Protein AF-A0A4Q5SSN9-F1 (afdb_monomer)

Secondary structure (DSSP, 8-state):
-------S---S--TT--TTEEEEEEEEEE-TT----EEEEEEEEEGGGTEEEEEEEEE-SSEEEEEEEEEEGGGS-SSEETTEEEEEEETTTEEEEEE-S-TTSEEEEEEEEESSPPEEEEEEEE-TTSPEEEEEEEEEEEEEEEEEEETTEEEE-TT-EEEEEEEEEE----S--SEEEEEEEE-SSEEEEEEEEE-TTS-EEEEEEEEEETTS-EEEEEEEEEEEEE-TT--EEEEEEEEEETTS-EEEEEEE-TT----GGGGTTTTTTT----TTEEEEEEEE---

Mean predicted aligned error: 4.43 Å

Foldseek 3Di:
DPPDPAAQAPLADDPPADQQWKKKKKKWWDADPDDPFIKIKMWMHRNSLQKIKMKIWTRGLWKIKIKIFMAGSVPDPSQDTQQWGKDCPDGQAKMWIFGDDDDQQKTDTKIKGFLAGKDKDWDWDQDPVRDIDTKIKIKTKTAIAGWMGHNNDIDTRGGIIMMMIIITDGDDDDDQFQDWDQAWADDPFWTWGWIWTAGVVRHTPDIWTFTTTSVHDTWTWDDKDKDWDADPVRFTAWIWIWTATPVGDIDIDIDGCNSGDTDCVSRVPPPRPPDDPYHTDMDIDMDTPPD

Sequence (291 aa):
MTDGFHDALVTRATEDMPEKFFDRFMFNLHPDGRTAPSVILGAGAYPPRNVVDGFVVLTTGTEQRNLRYSTEHSETDGASVGPLRWETVDDNSAWRIQLGENKTGLELDLLWHARAPYWLGSVDVENTDGNVTSFDHLFQPGRYEGTLTLDGTTTDVGGWYGLRDRSRGVRTMSGGQGLHIWYQAQFPDRTFGFLLVEDRDGGRILLEGAVMHDDGRLDDITDVRHDLVFTAGNDLVSGAVEVVTTGGATYRVDADASAGGGYMAGGGYGGHHGKAKGRDHEEFDAYPLDG

Radius of gyration: 18.66 Å; Cα contacts (8 Å, |Δi|>4): 745; chains: 1; bounding box: 52×43×45 Å

Structure (mmCIF, N/CA/C/O backbone):
data_AF-A0A4Q5SSN9-F1
#
_entry.id   AF-A0A4Q5SSN9-F1
#
loop_
_atom_site.group_PDB
_atom_site.id
_atom_site.type_symbol
_atom_site.label_atom_id
_atom_site.label_alt_id
_atom_site.label_comp_id
_atom_site.label_asym_id
_atom_site.label_entity_id
_atom_site.label_seq_id
_atom_site.pdbx_PDB_ins_code
_atom_site.Cartn_x
_atom_site.Cartn_y
_atom_site.Cartn_z
_atom_site.occupancy
_atom_site.B_iso_or_equiv
_atom_site.auth_seq_id
_atom_site.auth_comp_id
_atom_site.auth_asym_id
_atom_site.auth_atom_id
_atom_site.pdbx_PDB_model_num
ATOM 1 N N . MET A 1 1 ? 29.633 -4.806 2.121 1.00 34.22 1 MET A N 1
ATOM 2 C CA . MET A 1 1 ? 28.233 -4.831 2.567 1.00 34.22 1 MET A CA 1
ATOM 3 C C . MET A 1 1 ? 27.541 -3.830 1.677 1.00 34.22 1 MET A C 1
ATOM 5 O O . MET A 1 1 ? 27.927 -2.674 1.702 1.00 34.22 1 MET A O 1
ATOM 9 N N . THR A 1 2 ? 26.718 -4.283 0.737 1.00 39.41 2 THR A N 1
ATOM 10 C CA . THR A 1 2 ? 25.766 -3.381 0.084 1.00 39.41 2 THR A CA 1
ATOM 11 C C . THR A 1 2 ? 24.778 -3.033 1.181 1.00 39.41 2 THR A C 1
ATOM 13 O O . THR A 1 2 ? 24.062 -3.927 1.628 1.00 39.41 2 THR A O 1
ATOM 16 N N . ASP A 1 3 ? 24.872 -1.822 1.727 1.00 52.38 3 ASP A N 1
ATOM 17 C CA . ASP A 1 3 ? 23.989 -1.379 2.805 1.00 52.38 3 ASP A CA 1
ATOM 18 C C . ASP A 1 3 ? 22.550 -1.525 2.293 1.00 52.38 3 ASP A C 1
ATOM 20 O O . ASP A 1 3 ? 22.161 -0.878 1.323 1.00 52.38 3 ASP A O 1
ATOM 24 N N . GLY A 1 4 ? 21.818 -2.501 2.836 1.00 71.88 4 GLY A N 1
ATOM 25 C CA . GLY A 1 4 ? 20.461 -2.822 2.400 1.00 71.88 4 GLY A CA 1
ATOM 26 C C . GLY A 1 4 ? 19.489 -1.679 2.692 1.00 71.88 4 GLY A C 1
ATOM 27 O O . GLY A 1 4 ? 19.832 -0.709 3.368 1.00 71.88 4 GLY A O 1
ATOM 28 N N . PHE A 1 5 ? 18.252 -1.796 2.210 1.00 87.88 5 PHE A N 1
ATOM 29 C CA . PHE A 1 5 ? 17.206 -0.824 2.522 1.00 87.88 5 PHE A CA 1
ATOM 30 C C . PHE A 1 5 ? 16.999 -0.714 4.043 1.00 87.88 5 PHE A C 1
ATOM 32 O O . PHE A 1 5 ? 16.612 -1.686 4.693 1.00 87.88 5 PHE A O 1
ATOM 39 N N . HIS A 1 6 ? 17.264 0.464 4.619 1.00 90.88 6 HIS A N 1
ATOM 40 C CA . HIS A 1 6 ? 17.021 0.711 6.041 1.00 90.88 6 HIS A CA 1
ATOM 41 C C . HIS A 1 6 ? 15.520 0.809 6.300 1.00 90.88 6 HIS A C 1
ATOM 43 O O . HIS A 1 6 ? 14.860 1.764 5.868 1.00 90.88 6 HIS A O 1
ATOM 49 N N . ASP A 1 7 ? 14.998 -0.173 7.020 1.00 91.19 7 ASP A N 1
ATOM 50 C CA . ASP A 1 7 ? 13.585 -0.506 6.965 1.00 91.19 7 ASP A CA 1
ATOM 51 C C . ASP A 1 7 ? 12.713 0.398 7.844 1.00 91.19 7 ASP A C 1
ATOM 53 O O . ASP A 1 7 ? 11.673 0.904 7.402 1.00 91.19 7 ASP A O 1
ATOM 57 N N . ALA A 1 8 ? 13.188 0.691 9.058 1.00 92.00 8 ALA A N 1
ATOM 58 C CA . ALA A 1 8 ? 12.522 1.607 9.972 1.00 92.00 8 ALA A CA 1
ATOM 59 C C . ALA A 1 8 ? 12.327 2.995 9.338 1.00 92.00 8 ALA A C 1
ATOM 61 O O . ALA A 1 8 ? 13.162 3.481 8.563 1.00 92.00 8 ALA A O 1
ATOM 62 N N . LEU A 1 9 ? 11.202 3.635 9.669 1.00 93.00 9 LEU A N 1
ATOM 63 C CA . LEU A 1 9 ? 10.819 4.919 9.090 1.00 93.00 9 LEU A CA 1
ATOM 64 C C . LEU A 1 9 ? 11.814 6.010 9.487 1.00 93.00 9 LEU A C 1
ATOM 66 O O . LEU A 1 9 ? 12.213 6.130 10.647 1.00 93.00 9 LEU A O 1
ATOM 70 N N . VAL A 1 10 ? 12.153 6.863 8.523 1.00 91.69 10 VAL A N 1
ATOM 71 C CA . VAL A 1 10 ? 12.901 8.093 8.769 1.00 91.69 10 VAL A CA 1
ATOM 72 C C . VAL A 1 10 ? 11.961 9.089 9.427 1.00 91.69 10 VAL A C 1
ATOM 74 O O . VAL A 1 10 ? 11.191 9.798 8.782 1.00 91.69 10 VAL A O 1
ATOM 77 N N . THR A 1 11 ? 12.022 9.110 10.749 1.00 86.50 11 THR A N 1
ATOM 78 C CA . THR A 1 11 ? 11.184 9.964 11.583 1.00 86.50 11 THR A CA 1
ATOM 79 C C . THR A 1 11 ? 11.899 11.247 11.979 1.00 86.50 11 THR A C 1
ATOM 81 O O . THR A 1 11 ? 11.251 12.250 12.206 1.00 86.50 11 THR A O 1
ATOM 84 N N . ARG A 1 12 ? 13.232 11.298 11.992 1.00 86.12 12 ARG A N 1
ATOM 85 C CA . ARG A 1 12 ? 13.964 12.504 12.412 1.00 86.12 12 ARG A CA 1
ATOM 86 C C . ARG A 1 12 ? 14.289 13.406 11.228 1.00 86.12 12 ARG A C 1
ATOM 88 O O . ARG A 1 12 ? 14.916 12.958 10.274 1.00 86.12 12 ARG A O 1
ATOM 95 N N . ALA A 1 13 ? 13.920 14.682 11.325 1.00 85.12 13 ALA A N 1
ATOM 96 C CA . ALA A 1 13 ? 14.373 15.701 10.383 1.00 85.12 13 ALA A CA 1
ATOM 97 C C . ALA A 1 13 ? 15.881 15.959 10.551 1.00 85.12 13 ALA A C 1
ATOM 99 O O . ALA A 1 13 ? 16.400 15.955 11.669 1.00 85.12 13 ALA A O 1
ATOM 100 N N . THR A 1 14 ? 16.568 16.222 9.443 1.00 87.00 14 THR A N 1
ATOM 101 C CA . THR A 1 14 ? 17.956 16.705 9.407 1.00 87.00 14 THR A CA 1
ATOM 102 C C . THR A 1 14 ? 18.006 18.038 8.661 1.00 87.00 14 THR A C 1
ATOM 104 O O . THR A 1 14 ? 17.087 18.349 7.905 1.00 87.00 14 THR A O 1
ATOM 107 N N . GLU A 1 15 ? 19.056 18.837 8.874 1.00 84.62 15 GLU A N 1
ATOM 108 C CA . GLU A 1 15 ? 19.192 20.160 8.235 1.00 84.62 15 GLU A CA 1
ATOM 109 C C . GLU A 1 15 ? 19.187 20.077 6.698 1.00 84.62 15 GLU A C 1
ATOM 111 O O . GLU A 1 15 ? 18.602 20.935 6.042 1.00 84.62 15 GLU A O 1
ATOM 116 N N . ASP A 1 16 ? 19.755 19.007 6.135 1.00 88.88 16 ASP A N 1
ATOM 117 C CA . ASP A 1 16 ? 19.848 18.788 4.685 1.00 88.88 16 ASP A CA 1
ATOM 118 C C . ASP A 1 16 ? 18.613 18.088 4.082 1.00 88.88 16 ASP A C 1
ATOM 120 O O . ASP A 1 16 ? 18.590 17.769 2.891 1.00 88.88 16 ASP A O 1
ATOM 124 N N . MET A 1 17 ? 17.582 17.799 4.886 1.00 90.88 17 MET A N 1
ATOM 125 C CA . MET A 1 17 ? 16.403 17.072 4.418 1.00 90.88 17 MET A CA 1
ATOM 126 C C . MET A 1 17 ? 15.506 17.973 3.549 1.00 90.88 17 MET A C 1
ATOM 128 O O . MET A 1 17 ? 15.066 19.025 4.016 1.00 90.88 17 MET A O 1
ATOM 132 N N . PRO A 1 18 ? 15.152 17.568 2.312 1.00 91.06 18 PRO A N 1
ATOM 133 C CA . PRO A 1 18 ? 14.267 18.359 1.460 1.00 91.06 18 PRO A CA 1
ATOM 134 C C . PRO A 1 18 ? 12.887 18.581 2.093 1.00 91.06 18 PRO A C 1
ATOM 136 O O . PRO A 1 18 ? 12.304 17.654 2.645 1.00 91.06 18 PRO A O 1
ATOM 139 N N . GLU A 1 19 ? 12.291 19.765 1.919 1.00 89.56 19 GLU A N 1
ATOM 140 C CA . GLU A 1 19 ? 10.963 20.110 2.473 1.00 89.56 19 GLU A CA 1
ATOM 141 C C . GLU A 1 19 ? 9.865 19.092 2.094 1.00 89.56 19 GLU A C 1
ATOM 143 O O . GLU A 1 19 ? 8.981 18.750 2.885 1.00 89.56 19 GLU A O 1
ATOM 148 N N . LYS A 1 20 ? 9.939 18.570 0.865 1.00 90.12 20 LYS A N 1
ATOM 149 C CA . LYS A 1 20 ? 8.989 17.593 0.317 1.00 90.12 20 LYS A CA 1
ATOM 150 C C . LYS A 1 20 ? 9.354 16.140 0.625 1.00 90.12 20 LYS A C 1
ATOM 152 O O . LYS A 1 20 ? 8.683 15.249 0.102 1.00 90.12 20 LYS A O 1
ATOM 157 N N . PHE A 1 21 ? 10.373 15.895 1.452 1.00 93.69 21 PHE A N 1
ATOM 158 C CA . PHE A 1 21 ? 10.738 14.547 1.865 1.00 93.69 21 PHE A CA 1
ATOM 159 C C . PHE A 1 21 ? 9.535 13.822 2.478 1.00 93.69 21 PHE A C 1
ATOM 161 O O . PHE A 1 21 ? 8.694 14.417 3.169 1.00 93.69 21 PHE A O 1
ATOM 168 N N . PHE A 1 22 ? 9.449 12.531 2.192 1.00 94.50 22 PHE A N 1
ATOM 169 C CA . PHE A 1 22 ? 8.502 11.619 2.803 1.00 94.50 22 PHE A CA 1
ATOM 170 C C . PHE A 1 22 ? 9.125 10.236 2.956 1.00 94.50 22 PHE A C 1
ATOM 172 O O . PHE A 1 22 ? 9.974 9.832 2.163 1.00 94.50 22 PHE A O 1
ATOM 179 N N . ASP A 1 23 ? 8.630 9.494 3.937 1.00 96.06 23 ASP A N 1
ATOM 180 C CA . ASP A 1 23 ? 8.866 8.066 4.087 1.00 96.06 23 ASP A CA 1
ATOM 181 C C . ASP A 1 23 ? 7.529 7.396 4.407 1.00 96.06 23 ASP A C 1
ATOM 183 O O . ASP A 1 23 ? 6.896 7.717 5.413 1.00 96.06 23 ASP A O 1
ATOM 187 N N . ARG A 1 24 ? 7.061 6.518 3.518 1.00 96.38 24 ARG A N 1
ATOM 188 C CA . ARG A 1 24 ? 5.750 5.872 3.627 1.00 96.38 24 ARG A CA 1
ATOM 189 C C . ARG A 1 24 ? 5.849 4.377 3.488 1.00 96.38 24 ARG A C 1
ATOM 191 O O . ARG A 1 24 ? 6.647 3.870 2.698 1.00 96.38 24 ARG A O 1
ATOM 198 N N . PHE A 1 25 ? 4.983 3.685 4.207 1.00 97.62 25 PHE A N 1
ATOM 199 C CA . PHE A 1 25 ? 4.696 2.289 3.946 1.00 97.62 25 PHE A CA 1
ATOM 200 C C . PHE A 1 25 ? 3.213 2.083 3.691 1.00 97.62 25 PHE A C 1
ATOM 202 O O . PHE A 1 25 ? 2.365 2.833 4.180 1.00 97.62 25 PHE A O 1
ATOM 209 N N . MET A 1 26 ? 2.917 1.024 2.956 1.00 97.25 26 MET A N 1
ATOM 210 C CA . MET A 1 26 ? 1.585 0.468 2.838 1.00 97.25 26 MET A CA 1
ATOM 211 C C . MET A 1 26 ? 1.677 -1.052 2.943 1.00 97.25 26 MET A C 1
ATOM 213 O O . MET A 1 26 ? 2.612 -1.660 2.426 1.00 97.25 26 MET A O 1
ATOM 217 N N . PHE A 1 27 ? 0.710 -1.639 3.633 1.00 98.31 27 PHE A N 1
ATOM 218 C CA . PHE A 1 27 ? 0.456 -3.067 3.651 1.00 98.31 27 PHE A CA 1
ATOM 219 C C . PHE A 1 27 ? -0.941 -3.336 3.113 1.00 98.31 27 PHE A C 1
ATOM 221 O O . PHE A 1 27 ? -1.892 -2.629 3.461 1.00 98.31 27 PHE A O 1
ATOM 228 N N . ASN A 1 28 ? -1.079 -4.395 2.326 1.00 97.06 28 ASN A N 1
ATOM 229 C CA . ASN A 1 28 ? -2.380 -4.972 2.025 1.00 97.06 28 ASN A CA 1
ATOM 230 C C . ASN A 1 28 ? -2.459 -6.407 2.535 1.00 97.06 28 ASN A C 1
ATOM 232 O O . ASN A 1 28 ? -1.456 -7.111 2.547 1.00 97.06 28 ASN A O 1
ATOM 236 N N . LEU A 1 29 ? -3.658 -6.853 2.894 1.00 96.31 29 LEU A N 1
ATOM 237 C CA . LEU A 1 29 ? -3.928 -8.246 3.219 1.00 96.31 29 LEU A CA 1
ATOM 238 C C . LEU A 1 29 ? -5.269 -8.696 2.662 1.00 96.31 29 LEU A C 1
ATOM 240 O O . LEU A 1 29 ? -6.243 -7.940 2.649 1.00 96.31 29 LEU A O 1
ATOM 244 N N . HIS A 1 30 ? -5.311 -9.946 2.222 1.00 95.56 30 HIS A N 1
ATOM 245 C CA . HIS A 1 30 ? -6.528 -10.587 1.753 1.00 95.56 30 HIS A CA 1
ATOM 246 C C . HIS A 1 30 ? -6.450 -12.110 1.941 1.00 95.56 30 HIS A C 1
ATOM 248 O O . HIS A 1 30 ? -5.357 -12.692 1.928 1.00 95.56 30 HIS A O 1
ATOM 254 N N . PRO A 1 31 ? -7.602 -12.780 2.114 1.00 94.75 31 PRO A N 1
ATOM 255 C CA . PRO A 1 31 ? -7.648 -14.230 2.207 1.00 94.75 31 PRO A CA 1
ATOM 256 C C . PRO A 1 31 ? -7.154 -14.897 0.923 1.00 94.75 31 PRO A C 1
ATOM 258 O O . PRO A 1 31 ? -7.326 -14.382 -0.184 1.00 94.75 31 PRO A O 1
ATOM 261 N N . ASP A 1 32 ? -6.592 -16.093 1.078 1.00 90.62 32 ASP A N 1
ATOM 262 C CA . ASP A 1 32 ? -6.401 -17.006 -0.044 1.00 90.62 32 ASP A CA 1
ATOM 263 C C . ASP A 1 32 ? -7.765 -17.575 -0.482 1.00 90.62 32 ASP A C 1
ATOM 265 O O . ASP A 1 32 ? -8.578 -17.993 0.348 1.00 90.62 32 ASP A O 1
ATOM 269 N N . GLY A 1 33 ? -8.048 -17.539 -1.785 1.00 87.00 33 GLY A N 1
ATOM 270 C CA . GLY A 1 33 ? -9.274 -18.090 -2.375 1.00 87.00 33 GLY A CA 1
ATOM 271 C C . GLY A 1 33 ? -10.585 -17.349 -2.066 1.00 87.00 33 GLY A C 1
ATOM 272 O O . GLY A 1 33 ? -11.655 -17.862 -2.399 1.00 87.00 33 GLY A O 1
ATOM 273 N N . ARG A 1 34 ? -10.549 -16.162 -1.447 1.00 90.81 34 ARG A N 1
ATOM 274 C CA . ARG A 1 34 ? -11.725 -15.290 -1.262 1.00 90.81 34 ARG A CA 1
ATOM 275 C C . ARG A 1 34 ? -11.383 -13.850 -1.638 1.00 90.81 34 ARG A C 1
ATOM 277 O O . ARG A 1 34 ? -10.230 -13.446 -1.579 1.00 90.81 34 ARG A O 1
ATOM 284 N N . THR A 1 35 ? -12.397 -13.072 -1.996 1.00 89.62 35 THR A N 1
ATOM 285 C CA . THR A 1 35 ? -12.237 -11.686 -2.467 1.00 89.62 35 THR A CA 1
ATOM 286 C C . THR A 1 35 ? -12.483 -10.642 -1.375 1.00 89.62 35 THR A C 1
ATOM 288 O O . THR A 1 35 ? -12.144 -9.478 -1.555 1.00 89.62 35 THR A O 1
ATOM 291 N N . ALA A 1 36 ? -13.038 -11.051 -0.229 1.00 92.88 36 ALA A N 1
ATOM 292 C CA . ALA A 1 36 ? -13.317 -10.187 0.914 1.00 92.88 36 ALA A CA 1
ATOM 293 C C . ALA A 1 36 ? -13.075 -10.909 2.264 1.00 92.88 36 ALA A C 1
ATOM 295 O O . ALA A 1 36 ? -13.262 -12.131 2.342 1.00 92.88 36 ALA A O 1
ATOM 296 N N . PRO A 1 37 ? -12.723 -10.171 3.338 1.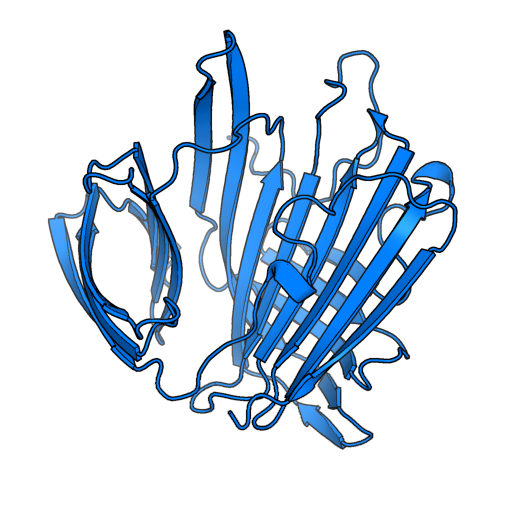00 95.31 37 PRO A N 1
ATOM 297 C CA . PRO A 1 37 ? -12.381 -8.748 3.313 1.00 95.31 37 PRO A CA 1
ATOM 298 C C . PRO A 1 37 ? -11.023 -8.511 2.636 1.00 95.31 37 PRO A C 1
ATOM 300 O O . PRO A 1 37 ? -10.133 -9.356 2.702 1.00 95.31 37 PRO A O 1
ATOM 303 N N . SER A 1 38 ? -10.875 -7.354 1.999 1.00 96.00 38 SER A N 1
ATOM 304 C CA . SER A 1 38 ? -9.586 -6.823 1.556 1.00 96.00 38 SER A CA 1
ATOM 305 C C . SER A 1 38 ? -9.266 -5.598 2.399 1.00 96.00 38 SER A C 1
ATOM 307 O O . SER A 1 38 ? -10.123 -4.733 2.594 1.00 96.00 38 SER A O 1
ATOM 309 N N . VAL A 1 39 ? -8.057 -5.539 2.944 1.00 97.88 39 VAL A N 1
ATOM 310 C CA . VAL A 1 39 ? -7.619 -4.436 3.798 1.00 97.88 39 VAL A CA 1
ATOM 311 C C . VAL A 1 39 ? -6.362 -3.840 3.204 1.00 97.88 39 VAL A C 1
ATOM 313 O O . VAL A 1 39 ? -5.430 -4.561 2.856 1.00 97.88 39 VAL A O 1
ATOM 316 N N . ILE A 1 40 ? -6.332 -2.516 3.133 1.00 98.00 40 ILE A N 1
ATOM 317 C CA . ILE A 1 40 ? -5.147 -1.740 2.795 1.00 98.00 40 ILE A CA 1
ATOM 318 C C . ILE A 1 40 ? -4.950 -0.718 3.904 1.00 98.00 40 ILE A C 1
ATOM 320 O O . ILE A 1 40 ? -5.871 0.020 4.244 1.00 98.00 40 ILE A O 1
ATOM 324 N N . LEU A 1 41 ? -3.758 -0.668 4.476 1.00 98.44 41 LEU A N 1
ATOM 325 C CA . LEU A 1 41 ? -3.415 0.273 5.531 1.00 98.44 41 LEU A CA 1
ATOM 326 C C . LEU A 1 41 ? -1.999 0.783 5.334 1.00 98.44 41 LEU A C 1
ATOM 328 O O . LEU A 1 41 ? -1.170 0.133 4.702 1.00 98.44 41 LEU A O 1
ATOM 332 N N . GLY A 1 42 ? -1.689 1.935 5.898 1.00 98.00 42 GLY A N 1
ATOM 333 C CA . GLY A 1 42 ? -0.343 2.474 5.804 1.00 98.00 42 GLY A CA 1
ATOM 334 C C . GLY A 1 42 ? -0.162 3.707 6.655 1.00 98.00 42 GLY A C 1
ATOM 335 O O . GLY A 1 42 ? -1.131 4.268 7.169 1.00 98.00 42 GLY A O 1
ATOM 336 N N . ALA A 1 43 ? 1.090 4.129 6.775 1.00 97.88 43 ALA A N 1
ATOM 337 C CA . ALA A 1 43 ? 1.453 5.369 7.436 1.00 97.88 43 ALA A CA 1
ATOM 338 C C . ALA A 1 43 ? 2.566 6.098 6.682 1.00 97.88 43 ALA A C 1
ATOM 340 O O . ALA A 1 43 ? 3.321 5.506 5.900 1.00 97.88 43 ALA A O 1
ATOM 341 N N . GLY A 1 44 ? 2.654 7.402 6.924 1.00 96.62 44 GLY A N 1
ATOM 342 C CA . GLY A 1 44 ? 3.668 8.278 6.372 1.00 96.62 44 GLY A CA 1
ATOM 343 C C . GLY A 1 44 ? 4.278 9.196 7.411 1.00 96.62 44 GLY A C 1
ATOM 344 O O . GLY A 1 44 ? 3.565 9.820 8.190 1.00 96.62 44 GLY A O 1
ATOM 345 N N . ALA A 1 45 ? 5.603 9.318 7.380 1.00 96.50 45 ALA A N 1
ATOM 346 C CA . ALA A 1 45 ? 6.343 10.327 8.118 1.00 96.50 45 ALA A CA 1
ATOM 347 C C . ALA A 1 45 ? 6.819 11.438 7.175 1.00 96.50 45 ALA A C 1
ATOM 349 O O . ALA A 1 45 ? 7.356 11.190 6.090 1.00 96.50 45 ALA A O 1
ATOM 350 N N . TYR A 1 46 ? 6.643 12.679 7.626 1.00 95.69 46 TYR A N 1
ATOM 351 C CA . TYR A 1 46 ? 7.014 13.894 6.907 1.00 95.69 46 TYR A CA 1
ATOM 352 C C . TYR A 1 46 ? 7.725 14.865 7.855 1.00 95.69 46 TYR A C 1
ATOM 354 O O . TYR A 1 46 ? 7.165 15.913 8.199 1.00 95.69 46 TYR A O 1
ATOM 362 N N . PRO A 1 47 ? 8.949 14.537 8.310 1.00 94.06 47 PRO A N 1
ATOM 363 C CA . PRO A 1 47 ? 9.595 15.285 9.385 1.00 94.06 47 PRO A CA 1
ATOM 364 C C . PRO A 1 47 ? 9.744 16.794 9.113 1.00 94.06 47 PRO A C 1
ATOM 366 O O . PRO A 1 47 ? 9.375 17.571 9.994 1.00 94.06 47 PRO A O 1
ATOM 369 N N . PRO A 1 48 ? 10.147 17.260 7.906 1.00 93.50 48 PRO A N 1
ATOM 370 C CA . PRO A 1 48 ? 10.266 18.697 7.620 1.00 93.50 48 PRO A CA 1
ATOM 371 C C . PRO A 1 48 ? 8.940 19.462 7.699 1.00 93.50 48 PRO A C 1
ATOM 373 O O . PRO A 1 48 ? 8.932 20.673 7.899 1.00 93.50 48 PRO A O 1
ATOM 376 N N . ARG A 1 49 ? 7.811 18.761 7.548 1.00 93.00 49 ARG A N 1
ATOM 377 C CA . ARG A 1 49 ? 6.459 19.331 7.627 1.00 93.00 49 ARG A CA 1
ATOM 378 C C . ARG A 1 49 ? 5.803 19.136 8.993 1.00 93.00 49 ARG A C 1
ATOM 380 O O . ARG A 1 49 ? 4.673 19.575 9.170 1.00 93.00 49 ARG A O 1
ATOM 387 N N . ASN A 1 50 ? 6.491 18.498 9.942 1.00 94.75 50 ASN A N 1
ATOM 388 C CA . ASN A 1 50 ? 5.959 18.112 11.248 1.00 94.75 50 ASN A CA 1
ATOM 389 C C . ASN A 1 50 ? 4.659 17.282 11.157 1.00 94.75 50 ASN A C 1
ATOM 391 O O . ASN A 1 50 ? 3.737 17.496 11.939 1.00 94.75 50 ASN A O 1
ATOM 395 N N . VAL A 1 51 ? 4.560 16.345 10.206 1.00 95.94 51 VAL A N 1
ATOM 396 C CA . VAL A 1 51 ? 3.359 15.502 10.029 1.00 95.94 51 VAL A CA 1
ATOM 397 C C . VAL A 1 51 ? 3.710 14.022 10.101 1.00 95.94 51 VAL A C 1
ATOM 399 O O . VAL A 1 51 ? 4.680 13.576 9.485 1.00 95.94 51 VAL A O 1
ATOM 402 N N . VAL A 1 52 ? 2.869 13.260 10.798 1.00 96.88 52 VAL A N 1
ATOM 403 C CA . VAL A 1 52 ? 2.710 11.818 10.591 1.00 96.88 52 VAL A CA 1
ATOM 404 C C . VAL A 1 52 ? 1.242 11.545 10.297 1.00 96.88 52 VAL A C 1
ATOM 406 O O . VAL A 1 52 ? 0.364 12.082 10.974 1.00 96.88 52 VAL A O 1
ATOM 409 N N . ASP A 1 53 ? 0.966 10.746 9.275 1.00 97.44 53 ASP A N 1
ATOM 410 C CA . ASP A 1 53 ? -0.390 10.353 8.903 1.00 97.44 53 ASP A CA 1
ATOM 411 C C . ASP A 1 53 ? -0.517 8.847 8.708 1.00 97.44 53 ASP A C 1
ATOM 413 O O . ASP A 1 53 ? 0.475 8.124 8.621 1.00 97.44 53 ASP A O 1
ATOM 417 N N . GLY A 1 54 ? -1.756 8.372 8.690 1.00 97.69 54 GLY A N 1
ATOM 418 C CA . GLY A 1 54 ? -2.067 6.979 8.430 1.00 97.69 54 GLY A CA 1
ATOM 419 C C . GLY A 1 54 ? -3.463 6.805 7.872 1.00 97.69 54 GLY A C 1
ATOM 420 O O . GLY A 1 54 ? -4.296 7.711 7.933 1.00 97.69 54 GLY A O 1
ATOM 421 N N . PHE A 1 55 ? -3.716 5.635 7.306 1.00 98.50 55 PHE A N 1
ATOM 422 C CA . PHE A 1 55 ? -5.008 5.318 6.724 1.00 98.50 55 PHE A CA 1
ATOM 423 C C . PHE A 1 55 ? -5.341 3.834 6.833 1.00 98.50 55 PHE A C 1
ATOM 425 O O . PHE A 1 55 ? -4.453 2.987 6.943 1.00 98.50 55 PHE A O 1
ATOM 432 N N . VAL A 1 56 ? -6.637 3.543 6.749 1.00 98.62 56 VAL A N 1
ATOM 433 C CA . VAL A 1 56 ? -7.203 2.209 6.559 1.00 98.62 56 VAL A CA 1
ATOM 434 C C . VAL A 1 56 ? -8.286 2.308 5.489 1.00 98.62 56 VAL A C 1
ATOM 436 O O . VAL A 1 56 ? -9.148 3.184 5.541 1.00 98.62 56 VAL A O 1
ATOM 439 N N . VAL A 1 57 ? -8.237 1.392 4.532 1.00 98.38 57 VAL A N 1
ATOM 440 C CA . VAL A 1 57 ? -9.285 1.102 3.559 1.00 98.38 57 VAL A CA 1
ATOM 441 C C . VAL A 1 57 ? -9.681 -0.351 3.771 1.00 98.38 57 VAL A C 1
ATOM 443 O O . VAL A 1 57 ? -8.932 -1.266 3.430 1.00 98.38 57 VAL A O 1
ATOM 446 N N . LEU A 1 58 ? -10.852 -0.563 4.360 1.00 98.25 58 LEU A N 1
ATOM 447 C CA . LEU A 1 58 ? -11.466 -1.876 4.504 1.00 98.25 58 LEU A CA 1
ATOM 448 C C . LEU A 1 58 ? -12.517 -2.035 3.412 1.00 98.25 58 LEU A C 1
ATOM 450 O O . LEU A 1 58 ? -13.481 -1.280 3.370 1.00 98.25 58 LEU A O 1
ATOM 454 N N . THR A 1 59 ? -12.355 -3.045 2.570 1.00 97.12 59 THR A N 1
ATOM 455 C CA . THR A 1 59 ? -13.342 -3.452 1.570 1.00 97.12 59 THR A CA 1
ATOM 456 C C . THR A 1 59 ? -13.971 -4.767 2.004 1.00 97.12 59 THR A C 1
ATOM 458 O O . THR A 1 59 ? -13.281 -5.769 2.204 1.00 97.12 59 THR A O 1
ATOM 461 N N . THR A 1 60 ? -15.287 -4.763 2.171 1.00 94.56 60 THR A N 1
ATOM 462 C CA . THR A 1 60 ? -16.090 -5.959 2.451 1.00 94.56 60 THR A CA 1
ATOM 463 C C . THR A 1 60 ? -16.822 -6.402 1.183 1.00 94.56 60 THR A C 1
ATOM 465 O O . THR A 1 60 ? -16.635 -5.823 0.118 1.00 94.56 60 THR A O 1
ATOM 468 N N . GLY A 1 61 ? -17.681 -7.419 1.281 1.00 90.75 61 GLY A N 1
ATOM 469 C CA . GLY A 1 61 ? -18.527 -7.815 0.152 1.00 90.75 61 GLY A CA 1
ATOM 470 C C . GLY A 1 61 ? -19.632 -6.810 -0.197 1.00 90.75 61 GLY A C 1
ATOM 471 O O . GLY A 1 61 ? -20.264 -6.970 -1.234 1.00 90.75 61 GLY A O 1
ATOM 472 N N . THR A 1 62 ? -19.904 -5.818 0.658 1.00 92.06 62 THR A N 1
ATOM 473 C CA . THR A 1 62 ? -21.066 -4.919 0.513 1.00 92.06 62 THR A CA 1
ATOM 474 C C . THR A 1 62 ? -20.732 -3.440 0.630 1.00 92.06 62 THR A C 1
ATOM 476 O O . THR A 1 62 ? -21.522 -2.606 0.206 1.00 92.06 62 THR A O 1
ATOM 479 N N . GLU A 1 63 ? -19.602 -3.087 1.233 1.00 95.81 63 GLU A N 1
ATOM 480 C CA . GLU A 1 63 ? -19.232 -1.697 1.501 1.00 95.81 63 GLU A CA 1
ATOM 481 C C . GLU A 1 63 ? -17.722 -1.522 1.642 1.00 95.81 63 GLU A C 1
ATOM 483 O O . GLU A 1 63 ? -16.991 -2.471 1.958 1.00 95.81 63 GLU A O 1
ATOM 488 N N . GLN A 1 64 ? -17.283 -0.278 1.482 1.00 97.75 64 GLN A N 1
ATOM 489 C CA . GLN A 1 64 ? -15.957 0.182 1.854 1.00 97.75 64 GLN A CA 1
ATOM 490 C C . GLN A 1 64 ? -16.046 1.104 3.072 1.00 97.75 64 GLN A C 1
ATOM 492 O O . GLN A 1 64 ? -16.855 2.030 3.100 1.00 97.75 64 GLN A O 1
ATOM 497 N N . ARG A 1 65 ? -15.172 0.882 4.057 1.00 98.31 65 ARG A N 1
ATOM 498 C CA . ARG A 1 65 ? -15.004 1.729 5.243 1.00 98.31 65 ARG A CA 1
ATOM 499 C C . ARG A 1 65 ? -13.603 2.321 5.243 1.00 98.31 65 ARG A C 1
ATOM 501 O O . ARG A 1 65 ? -12.615 1.601 5.103 1.00 98.31 65 ARG A O 1
ATOM 508 N N . ASN A 1 66 ? -13.529 3.630 5.417 1.00 98.56 66 ASN A N 1
ATOM 509 C CA . ASN A 1 66 ? -12.304 4.398 5.312 1.00 98.56 66 ASN A CA 1
ATOM 510 C C . ASN A 1 66 ? -12.023 5.141 6.595 1.00 98.56 66 ASN A C 1
ATOM 512 O O . ASN A 1 66 ? -12.916 5.687 7.242 1.00 98.56 66 ASN A O 1
ATOM 516 N N . LEU A 1 67 ? -10.745 5.214 6.912 1.00 98.44 67 LEU A N 1
ATOM 517 C CA . LEU A 1 67 ? -10.266 5.866 8.104 1.00 98.44 67 LEU A CA 1
ATOM 518 C C . LEU A 1 67 ? -8.950 6.541 7.789 1.00 98.44 67 LEU A C 1
ATOM 520 O O . LEU A 1 67 ? -8.080 5.945 7.157 1.00 98.44 67 LEU A O 1
ATOM 524 N N . ARG A 1 68 ? -8.817 7.795 8.197 1.00 97.88 68 ARG A N 1
ATOM 525 C CA . ARG A 1 68 ? -7.627 8.604 7.946 1.00 97.88 68 ARG A CA 1
ATOM 526 C C . ARG A 1 68 ? -7.255 9.332 9.221 1.00 97.88 68 ARG A C 1
ATOM 528 O O . ARG A 1 68 ? -8.104 9.949 9.860 1.00 97.88 68 ARG A O 1
ATOM 535 N N . TYR A 1 69 ? -5.973 9.294 9.539 1.00 96.56 69 TYR A N 1
ATOM 536 C CA . TYR A 1 69 ? -5.391 9.867 10.738 1.00 96.56 69 TYR A CA 1
ATOM 537 C C . TYR A 1 69 ? -4.269 10.813 10.386 1.00 96.56 69 TYR A C 1
ATOM 539 O O . TYR A 1 69 ? -3.531 10.578 9.435 1.00 96.56 69 TYR A O 1
ATOM 547 N N . SER A 1 70 ? -4.107 11.862 11.177 1.00 97.00 70 SER A N 1
ATOM 548 C CA . SER A 1 70 ? -2.929 12.716 11.121 1.00 97.00 70 SER A CA 1
ATOM 549 C C . SER A 1 70 ? -2.648 13.264 12.505 1.00 97.00 70 SER A C 1
ATOM 551 O O . SER A 1 70 ? -3.561 13.651 13.224 1.00 97.00 70 SER A O 1
ATOM 553 N N . THR A 1 71 ? -1.378 13.346 12.864 1.00 96.44 71 THR A N 1
ATOM 554 C CA . THR A 1 71 ? -0.943 14.087 14.042 1.00 96.44 71 THR A CA 1
ATOM 555 C C . THR A 1 71 ? 0.352 14.829 13.738 1.00 96.44 71 THR A C 1
ATOM 557 O O . THR A 1 71 ? 0.944 14.688 12.660 1.00 96.44 71 THR A O 1
ATOM 560 N N . GLU A 1 72 ? 0.764 15.670 14.674 1.00 95.94 72 GLU A N 1
ATOM 561 C CA . GLU A 1 72 ? 2.036 16.371 14.589 1.00 95.94 72 GLU A CA 1
ATOM 562 C C . GLU A 1 72 ? 3.178 15.383 14.842 1.00 95.94 72 GLU A C 1
ATOM 564 O O . GLU A 1 72 ? 3.111 14.558 15.753 1.00 95.94 72 GLU A O 1
ATOM 569 N N . HIS A 1 73 ? 4.242 15.454 14.044 1.00 92.44 73 HIS A N 1
ATOM 570 C CA . HIS A 1 73 ? 5.365 14.523 14.168 1.00 92.44 73 HIS A CA 1
ATOM 571 C C . HIS A 1 73 ? 6.027 14.578 15.562 1.00 92.44 73 HIS A C 1
ATOM 573 O O . HIS A 1 73 ? 6.450 13.548 16.080 1.00 92.44 73 HIS A O 1
ATOM 579 N N . SER A 1 74 ? 6.043 15.749 16.205 1.00 89.00 74 SER A N 1
ATOM 580 C CA . SER A 1 74 ? 6.522 15.938 17.581 1.00 89.00 74 SER A CA 1
ATOM 581 C C . SER A 1 74 ? 5.701 15.226 18.665 1.00 89.00 74 SER A C 1
ATOM 583 O O . SER A 1 74 ? 6.180 15.104 19.789 1.00 89.00 74 SER A O 1
ATOM 585 N N . GLU A 1 75 ? 4.490 14.760 18.351 1.00 90.12 75 GLU A N 1
ATOM 586 C CA . GLU A 1 75 ? 3.549 14.181 19.320 1.00 90.12 75 GLU A CA 1
ATOM 587 C C . GLU A 1 75 ? 3.429 12.651 19.227 1.00 90.12 75 GLU A C 1
ATOM 589 O O . GLU A 1 75 ? 2.650 12.051 19.967 1.00 90.12 75 GLU A O 1
ATOM 594 N N . THR A 1 76 ? 4.194 12.004 18.343 1.00 88.62 76 THR A N 1
ATOM 595 C CA . THR A 1 76 ? 4.210 10.541 18.176 1.00 88.62 76 THR A CA 1
ATOM 596 C C . THR A 1 76 ? 5.528 9.922 18.647 1.00 88.62 76 THR A C 1
ATOM 598 O O . THR A 1 76 ? 6.577 10.563 18.670 1.00 88.62 76 THR A O 1
ATOM 601 N N . ASP A 1 77 ? 5.482 8.635 18.998 1.00 90.19 77 ASP A N 1
ATOM 602 C CA . ASP A 1 77 ? 6.654 7.800 19.278 1.00 90.19 77 ASP A CA 1
ATOM 603 C C . ASP A 1 77 ? 7.447 7.424 18.008 1.00 90.19 77 ASP A C 1
ATOM 605 O O . ASP A 1 77 ? 8.482 6.763 18.093 1.00 90.19 77 ASP A O 1
ATOM 609 N N . GLY A 1 78 ? 6.976 7.844 16.827 1.00 90.06 78 GLY A N 1
ATOM 610 C CA . GLY A 1 78 ? 7.564 7.499 15.532 1.00 90.06 78 GLY A CA 1
ATOM 611 C C . GLY A 1 78 ? 7.229 6.080 15.060 1.00 90.06 78 GLY A C 1
ATOM 612 O O . GLY A 1 78 ? 7.731 5.653 14.020 1.00 90.06 78 GLY A O 1
ATOM 613 N N . ALA A 1 79 ? 6.380 5.365 15.800 1.00 94.50 79 ALA A N 1
ATOM 614 C CA . ALA A 1 79 ? 5.955 3.993 15.536 1.00 94.50 79 ALA A CA 1
ATOM 615 C C . ALA A 1 79 ? 4.421 3.833 15.567 1.00 94.50 79 ALA A C 1
ATOM 617 O O . ALA A 1 79 ? 3.905 2.712 15.559 1.00 94.50 79 ALA A O 1
ATOM 618 N N . SER A 1 80 ? 3.680 4.943 15.640 1.00 96.19 80 SER A N 1
ATOM 619 C CA . SER A 1 80 ? 2.220 4.943 15.676 1.00 96.19 80 SER A CA 1
ATOM 620 C C . SER A 1 80 ? 1.594 6.241 15.161 1.00 96.19 80 SER A C 1
ATOM 622 O O . SER A 1 80 ? 2.206 7.314 15.183 1.00 96.19 80 SER A O 1
ATOM 624 N N . VAL A 1 81 ? 0.345 6.141 14.703 1.00 96.81 81 VAL A N 1
ATOM 625 C CA . VAL A 1 81 ? -0.532 7.276 14.389 1.00 96.81 81 VAL A CA 1
ATOM 626 C C . VAL A 1 81 ? -1.992 6.855 14.543 1.00 96.81 81 VAL A C 1
ATOM 628 O O . VAL A 1 81 ? -2.442 5.879 13.940 1.00 96.81 81 VAL A O 1
ATOM 631 N N . GLY A 1 82 ? -2.741 7.579 15.378 1.00 96.25 82 GLY A N 1
ATOM 632 C CA . GLY A 1 82 ? -4.079 7.144 15.779 1.00 96.25 82 GLY A CA 1
ATOM 633 C C . GLY A 1 82 ? -4.048 5.717 16.369 1.00 96.25 82 GLY A C 1
ATOM 634 O O . GLY A 1 82 ? -3.194 5.435 17.210 1.00 96.25 82 GLY A O 1
ATOM 635 N N . PRO A 1 83 ? -4.939 4.803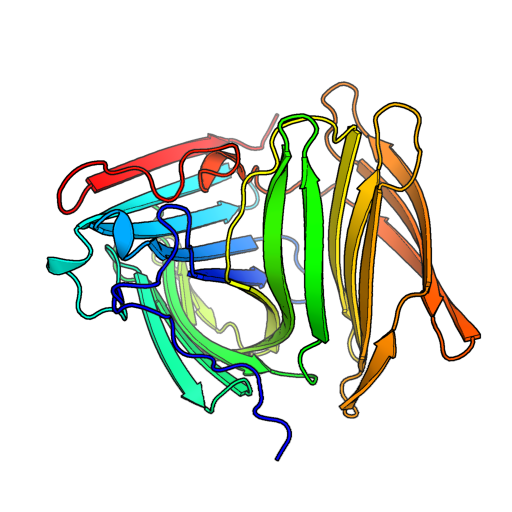 15.943 1.00 97.81 83 PRO A N 1
ATOM 636 C CA . PRO A 1 83 ? -4.985 3.413 16.394 1.00 97.81 83 PRO A CA 1
ATOM 637 C C . PRO A 1 83 ? -3.964 2.503 15.695 1.00 97.81 83 PRO A C 1
ATOM 639 O O . PRO A 1 83 ? -3.852 1.339 16.077 1.00 97.81 83 PRO A O 1
ATOM 642 N N . LEU A 1 84 ? -3.265 2.984 14.659 1.00 98.44 84 LEU A N 1
ATOM 643 C CA . LEU A 1 84 ? -2.300 2.193 13.899 1.00 98.44 84 LEU A CA 1
ATOM 644 C C . LEU A 1 84 ? -0.926 2.248 14.575 1.00 98.44 84 LEU A C 1
ATOM 646 O O . LEU A 1 84 ? -0.383 3.329 14.808 1.00 98.44 84 LEU A O 1
ATOM 650 N N . ARG A 1 85 ? -0.340 1.078 14.828 1.00 98.25 85 ARG A N 1
ATOM 651 C CA . ARG A 1 85 ? 1.023 0.890 15.338 1.00 98.25 85 ARG A CA 1
ATOM 652 C C . ARG A 1 85 ? 1.780 -0.097 14.457 1.00 98.25 85 ARG A C 1
ATOM 654 O O . ARG A 1 85 ? 1.201 -1.055 13.944 1.00 98.25 85 ARG A O 1
ATOM 661 N N . TRP A 1 86 ? 3.080 0.124 14.310 1.00 98.06 86 TRP A N 1
ATOM 662 C CA . TRP A 1 86 ? 3.976 -0.771 13.587 1.00 98.06 86 TRP A CA 1
ATOM 663 C C . TRP A 1 86 ? 5.289 -0.978 14.340 1.00 98.06 86 TRP A C 1
ATOM 665 O O . TRP A 1 86 ? 5.731 -0.130 15.112 1.00 98.06 86 TRP A O 1
ATOM 675 N N . GLU A 1 87 ? 5.927 -2.111 14.080 1.00 97.62 87 GLU A N 1
ATOM 676 C CA . GLU A 1 87 ? 7.250 -2.460 14.584 1.00 97.62 87 GLU A CA 1
ATOM 677 C C . GLU A 1 87 ? 8.005 -3.229 13.499 1.00 97.62 87 GLU A C 1
ATOM 679 O O . GLU A 1 87 ? 7.497 -4.213 12.956 1.00 97.62 87 GLU A O 1
ATOM 684 N N . THR A 1 88 ? 9.228 -2.802 13.196 1.00 96.56 88 THR A N 1
ATOM 685 C CA . THR A 1 88 ? 10.171 -3.604 12.412 1.00 96.56 88 THR A CA 1
ATOM 686 C C . THR A 1 88 ? 10.794 -4.637 13.347 1.00 96.56 88 THR A C 1
ATOM 688 O O . THR A 1 88 ? 11.624 -4.290 14.183 1.00 96.56 88 THR A O 1
ATOM 691 N N . VAL A 1 89 ? 10.349 -5.892 13.244 1.00 97.75 89 VAL A N 1
ATOM 692 C CA . VAL A 1 89 ? 10.796 -6.994 14.117 1.00 97.75 89 VAL A CA 1
ATOM 693 C C . VAL A 1 89 ? 12.136 -7.546 13.636 1.00 97.75 89 VAL A C 1
ATOM 695 O O . VAL A 1 89 ? 13.022 -7.816 14.443 1.00 97.75 89 VAL A O 1
ATOM 698 N N . ASP A 1 90 ? 12.272 -7.699 12.318 1.00 96.75 90 ASP A N 1
ATOM 699 C CA . ASP A 1 90 ? 13.515 -8.064 11.644 1.00 96.75 90 ASP A CA 1
ATOM 700 C C . ASP A 1 90 ? 13.586 -7.332 10.301 1.00 96.75 90 ASP A C 1
ATOM 702 O O . ASP A 1 90 ? 12.634 -7.377 9.510 1.00 96.75 90 ASP A O 1
ATOM 706 N N . ASP A 1 91 ? 14.698 -6.639 10.061 1.00 94.69 91 ASP A N 1
ATOM 707 C CA . ASP A 1 91 ? 14.857 -5.732 8.928 1.00 94.69 91 ASP A CA 1
ATOM 708 C C . ASP A 1 91 ? 14.578 -6.462 7.611 1.00 94.69 91 ASP A C 1
ATOM 710 O O . ASP A 1 91 ? 15.197 -7.472 7.266 1.00 94.69 91 ASP A O 1
ATOM 714 N N . ASN A 1 92 ? 13.625 -5.923 6.852 1.00 95.00 92 ASN A N 1
ATOM 715 C CA . ASN A 1 92 ? 13.173 -6.429 5.559 1.00 95.00 92 ASN A CA 1
ATOM 716 C C . ASN A 1 92 ? 12.646 -7.871 5.567 1.00 95.00 92 ASN A C 1
ATOM 718 O O . ASN A 1 92 ? 12.491 -8.460 4.497 1.00 95.00 92 ASN A O 1
ATOM 722 N N . SER A 1 93 ? 12.359 -8.438 6.739 1.00 96.62 93 SER A N 1
ATOM 723 C CA . SER A 1 93 ? 11.960 -9.844 6.874 1.00 96.62 93 SER A CA 1
ATOM 724 C C . SER A 1 93 ? 10.691 -10.021 7.700 1.00 96.62 93 SER A C 1
ATOM 726 O O . SER A 1 93 ? 9.874 -10.880 7.365 1.00 96.62 93 SER A O 1
ATOM 728 N N . ALA A 1 94 ? 10.486 -9.210 8.745 1.00 98.00 94 ALA A N 1
ATOM 729 C CA . ALA A 1 94 ? 9.316 -9.324 9.609 1.00 98.00 94 ALA A CA 1
ATOM 730 C C . ALA A 1 94 ? 8.849 -7.978 10.179 1.00 98.00 94 ALA A C 1
ATOM 732 O O . ALA A 1 94 ? 9.645 -7.193 10.696 1.00 98.00 94 ALA A O 1
ATOM 733 N N . TRP A 1 95 ? 7.539 -7.732 10.121 1.00 98.62 95 TRP A N 1
ATOM 734 C CA . TRP A 1 95 ? 6.890 -6.541 10.679 1.00 98.62 95 TRP A CA 1
ATOM 735 C C . TRP A 1 95 ? 5.703 -6.931 11.540 1.00 98.62 95 TRP A C 1
ATOM 737 O O . TRP A 1 95 ? 4.868 -7.725 11.110 1.00 98.62 95 TRP A O 1
ATOM 747 N N . ARG A 1 96 ? 5.571 -6.312 12.713 1.00 98.56 96 ARG A N 1
ATOM 748 C CA . ARG A 1 96 ? 4.325 -6.362 13.473 1.00 98.56 96 ARG A CA 1
ATOM 749 C C . ARG A 1 96 ? 3.471 -5.154 13.124 1.00 98.56 96 ARG A C 1
ATOM 751 O O . ARG A 1 96 ? 3.964 -4.029 13.149 1.00 98.56 96 ARG A O 1
ATOM 758 N N . ILE A 1 97 ? 2.201 -5.386 12.819 1.00 98.62 97 ILE A N 1
ATOM 759 C C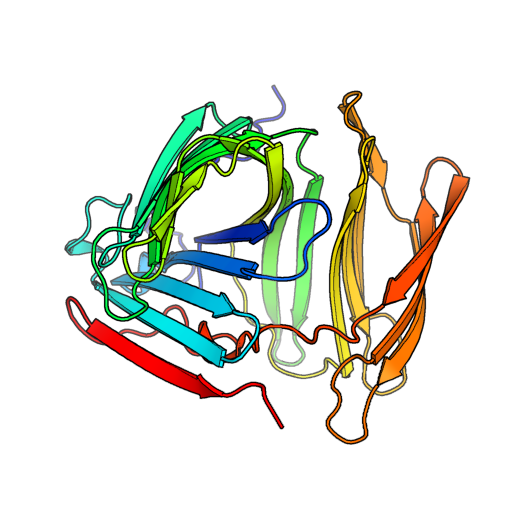A . ILE A 1 97 ? 1.218 -4.350 12.501 1.00 98.62 97 ILE A CA 1
ATOM 760 C C . ILE A 1 97 ? 0.012 -4.537 13.409 1.00 98.62 97 ILE A C 1
ATOM 762 O O . ILE A 1 97 ? -0.569 -5.621 13.465 1.00 98.62 97 ILE A O 1
ATOM 766 N N . GLN A 1 98 ? -0.374 -3.473 14.104 1.00 98.81 98 GLN A N 1
ATOM 767 C CA . GLN A 1 98 ? -1.502 -3.485 15.025 1.00 98.81 98 GLN A CA 1
ATOM 768 C C . GLN A 1 98 ? -2.455 -2.338 14.714 1.00 98.81 98 GLN A C 1
ATOM 770 O O . GLN A 1 98 ? -2.023 -1.216 14.450 1.00 98.81 98 GLN A O 1
ATOM 775 N N . LEU A 1 99 ? -3.751 -2.620 14.777 1.00 98.81 99 LEU A N 1
ATOM 776 C CA . LEU A 1 99 ? -4.815 -1.632 14.650 1.00 98.81 99 LEU A CA 1
ATOM 777 C C . LEU A 1 99 ? -5.772 -1.821 15.825 1.00 98.81 99 LEU A C 1
ATOM 779 O O . LEU A 1 99 ? -6.437 -2.851 15.911 1.00 98.81 99 LEU A O 1
ATOM 783 N N . GLY A 1 100 ? -5.796 -0.852 16.740 1.00 98.62 100 GLY A N 1
ATOM 784 C CA . GLY A 1 100 ? -6.706 -0.859 17.889 1.00 98.62 100 GLY A CA 1
ATOM 785 C C . GLY A 1 100 ? -8.136 -0.444 17.532 1.00 98.62 100 GLY A C 1
ATOM 786 O O . GLY A 1 100 ? -8.430 -0.141 16.375 1.00 98.62 100 GLY A O 1
ATOM 787 N N . GLU A 1 101 ? -9.011 -0.388 18.540 1.00 98.19 101 GLU A N 1
ATOM 788 C CA . GLU A 1 101 ? -10.417 0.024 18.403 1.00 98.19 101 GLU A CA 1
ATOM 789 C C . GLU A 1 101 ? -10.562 1.338 17.616 1.00 98.19 101 GLU A C 1
ATOM 791 O O . GLU A 1 101 ? -9.888 2.335 17.890 1.00 98.19 101 GLU A O 1
ATOM 796 N N . ASN A 1 102 ? -11.443 1.336 16.613 1.00 98.38 102 ASN A N 1
ATOM 797 C CA . ASN A 1 102 ? -11.680 2.484 15.743 1.00 98.38 102 ASN A CA 1
ATOM 798 C C . ASN A 1 102 ? -13.027 2.382 15.004 1.00 98.38 102 ASN A C 1
ATOM 800 O O . ASN A 1 102 ? -13.722 1.366 15.047 1.00 98.38 102 ASN A O 1
ATOM 804 N N . LYS A 1 103 ? -13.381 3.438 14.264 1.00 97.88 103 LYS A N 1
ATOM 805 C CA . LYS A 1 103 ? -14.688 3.575 13.597 1.00 97.88 103 LYS A CA 1
ATOM 806 C C . LYS A 1 103 ? -14.942 2.616 12.431 1.00 97.88 103 LYS A C 1
ATOM 808 O O . LYS A 1 103 ? -16.092 2.471 12.032 1.00 97.88 103 LYS A O 1
ATOM 813 N N . THR A 1 104 ? -13.923 1.954 11.882 1.00 98.19 104 THR A N 1
ATOM 814 C CA . THR A 1 104 ? -14.131 0.959 10.812 1.00 98.19 104 THR A CA 1
ATOM 815 C C . THR A 1 104 ? -14.674 -0.364 11.333 1.00 98.19 104 THR A C 1
ATOM 817 O O . THR A 1 104 ? -15.117 -1.171 10.521 1.00 98.19 104 THR A O 1
ATOM 820 N N . GLY A 1 105 ? -14.637 -0.605 12.650 1.00 98.06 105 GLY A N 1
ATOM 821 C CA . GLY A 1 105 ? -14.962 -1.907 13.239 1.00 98.06 105 GLY A CA 1
ATOM 822 C C . GLY A 1 105 ? -13.890 -2.979 13.003 1.00 98.06 105 GLY A C 1
ATOM 823 O O . GLY A 1 105 ? -14.125 -4.138 13.337 1.00 98.06 105 GLY A O 1
ATOM 824 N N . LEU A 1 106 ? -12.743 -2.604 12.418 1.00 98.62 106 LEU A N 1
ATOM 825 C CA . LEU A 1 106 ? -11.597 -3.472 12.161 1.00 98.62 106 LEU A CA 1
ATOM 826 C C . LEU A 1 106 ? -10.533 -3.311 13.247 1.00 98.62 106 LEU A C 1
ATOM 828 O O . LEU A 1 106 ? -9.992 -2.222 13.415 1.00 98.62 106 LEU A O 1
ATOM 832 N N . GLU A 1 107 ? -10.160 -4.407 13.890 1.00 98.81 107 GLU A N 1
ATOM 833 C CA . GLU A 1 107 ? -9.000 -4.502 14.777 1.00 98.81 107 GLU A CA 1
ATOM 834 C C . GLU A 1 107 ? -8.056 -5.601 14.282 1.00 98.81 107 GLU A C 1
ATOM 836 O O . GLU A 1 107 ? -8.498 -6.615 13.732 1.00 98.81 107 GLU A O 1
ATOM 841 N N . LEU A 1 108 ? -6.750 -5.404 14.453 1.00 98.44 108 LEU A N 1
ATOM 842 C CA . LEU A 1 108 ? -5.711 -6.270 13.891 1.00 98.44 108 LEU A CA 1
ATOM 843 C C . LEU A 1 108 ? -4.550 -6.426 14.883 1.00 98.44 108 LEU A C 1
ATOM 845 O O . LEU A 1 108 ? -4.093 -5.435 15.450 1.00 98.44 108 LEU A O 1
ATOM 849 N N . ASP A 1 109 ? -4.013 -7.638 15.016 1.00 98.69 109 ASP A N 1
ATOM 850 C CA . ASP A 1 109 ? -2.665 -7.886 15.550 1.00 98.69 109 ASP A CA 1
ATOM 851 C C . ASP A 1 109 ? -1.997 -8.924 14.656 1.00 98.69 109 ASP A C 1
ATOM 853 O O . ASP A 1 109 ? -2.352 -10.107 14.681 1.00 98.69 109 ASP A O 1
ATOM 857 N N . LEU A 1 110 ? -1.105 -8.438 13.796 1.00 98.62 110 LEU A N 1
ATOM 858 C CA . LEU A 1 110 ? -0.560 -9.180 12.674 1.00 98.62 110 LEU A CA 1
ATOM 859 C C . LEU A 1 110 ? 0.958 -9.213 12.733 1.00 98.62 110 LEU A C 1
ATOM 861 O O . LEU A 1 110 ? 1.601 -8.188 12.967 1.00 98.62 110 LEU A O 1
ATOM 865 N N . LEU A 1 111 ? 1.520 -10.370 12.407 1.00 98.69 111 LEU A N 1
ATOM 866 C CA . LEU A 1 111 ? 2.920 -10.513 12.044 1.00 98.69 111 LEU A CA 1
ATOM 867 C C . LEU A 1 111 ? 2.995 -10.786 10.542 1.00 98.69 111 LEU A C 1
ATOM 869 O O . LEU A 1 111 ? 2.487 -11.793 10.052 1.00 98.69 111 LEU A O 1
ATOM 873 N N . TRP A 1 112 ? 3.581 -9.851 9.806 1.00 98.56 112 TRP A N 1
ATOM 874 C CA . TRP A 1 112 ? 3.882 -10.004 8.392 1.00 98.56 112 TRP A CA 1
ATOM 875 C C . TRP A 1 112 ? 5.287 -10.571 8.227 1.00 98.56 112 TRP A C 1
ATOM 877 O O . TRP A 1 112 ? 6.230 -10.051 8.825 1.00 98.56 112 TRP A O 1
ATOM 887 N N . HIS A 1 113 ? 5.426 -11.582 7.375 1.00 98.06 113 HIS A N 1
ATOM 888 C CA . HIS A 1 113 ? 6.700 -12.184 7.005 1.00 98.06 113 HIS A CA 1
ATOM 889 C C . HIS A 1 113 ? 6.943 -12.065 5.511 1.00 98.06 113 HIS A C 1
ATOM 891 O O . HIS A 1 113 ? 6.099 -12.470 4.708 1.00 98.06 113 HIS A O 1
ATOM 897 N N . ALA A 1 114 ? 8.126 -11.583 5.142 1.00 97.44 114 ALA A N 1
ATOM 898 C CA . ALA A 1 114 ? 8.582 -11.631 3.767 1.00 97.44 114 ALA A CA 1
ATOM 899 C C . ALA A 1 114 ? 8.629 -13.085 3.280 1.00 97.44 114 ALA A C 1
ATOM 901 O O . ALA A 1 114 ? 9.152 -13.966 3.963 1.00 97.44 114 ALA A O 1
ATOM 902 N N . ARG A 1 115 ? 8.105 -13.334 2.078 1.00 96.12 115 ARG A N 1
ATOM 903 C CA . ARG A 1 115 ? 8.192 -14.657 1.426 1.00 96.12 115 ARG A CA 1
ATOM 904 C C . ARG A 1 115 ? 9.191 -14.706 0.274 1.00 96.12 115 ARG A C 1
ATOM 906 O O . ARG A 1 115 ? 9.506 -15.782 -0.211 1.00 96.12 115 ARG A O 1
ATOM 913 N N . ALA A 1 116 ? 9.679 -13.543 -0.145 1.00 96.69 116 ALA A N 1
ATOM 914 C CA . ALA A 1 116 ? 10.743 -13.376 -1.121 1.00 96.69 116 ALA A CA 1
ATOM 915 C C . ALA A 1 116 ? 11.585 -12.139 -0.744 1.00 96.69 116 ALA A C 1
ATOM 917 O O . ALA A 1 116 ? 11.116 -11.289 0.031 1.00 96.69 116 ALA A O 1
ATOM 918 N N . PRO A 1 117 ? 12.812 -12.003 -1.280 1.00 96.06 117 PRO A N 1
ATOM 919 C CA . PRO A 1 117 ? 13.560 -10.757 -1.202 1.00 96.06 117 PRO A CA 1
ATOM 920 C C . PRO A 1 117 ? 12.733 -9.594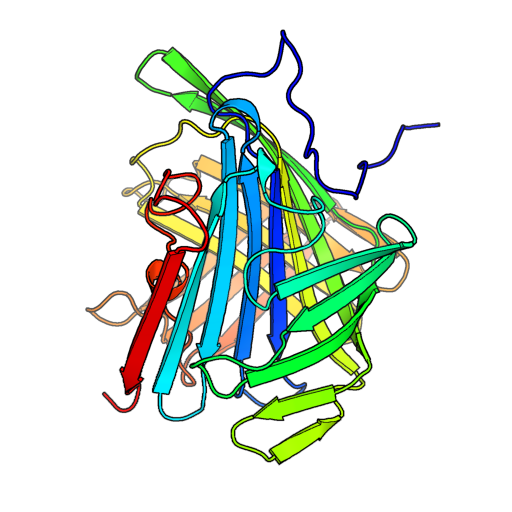 -1.749 1.00 96.06 117 PRO A C 1
ATOM 922 O O . PRO A 1 117 ? 11.916 -9.773 -2.654 1.00 96.06 117 PRO A O 1
ATOM 925 N N . TYR A 1 118 ? 12.941 -8.402 -1.198 1.00 95.75 118 TYR A N 1
ATOM 926 C CA . TYR A 1 118 ? 12.337 -7.207 -1.767 1.00 95.75 118 TYR A CA 1
ATOM 927 C C . TYR A 1 118 ? 12.958 -6.884 -3.124 1.00 95.75 118 TYR A C 1
ATOM 929 O O . TYR A 1 118 ? 14.147 -7.116 -3.353 1.00 95.75 118 TYR A O 1
ATOM 937 N N . TRP A 1 119 ? 12.157 -6.282 -3.993 1.00 96.44 119 TRP A N 1
ATOM 938 C CA . TRP A 1 119 ? 12.657 -5.556 -5.148 1.00 96.44 119 TRP A CA 1
ATOM 939 C C . TRP A 1 119 ? 12.727 -4.068 -4.804 1.00 96.44 119 TRP A C 1
ATOM 941 O O . TRP A 1 119 ? 11.804 -3.547 -4.177 1.00 96.44 119 TRP A O 1
ATOM 951 N N . LEU A 1 120 ? 13.816 -3.401 -5.184 1.00 94.88 120 LEU A N 1
ATOM 952 C CA . LEU A 1 120 ? 14.051 -1.982 -4.920 1.00 94.88 120 LEU A CA 1
ATOM 953 C C . LEU A 1 120 ? 14.393 -1.268 -6.230 1.00 94.88 120 LEU A C 1
ATOM 955 O O . LEU A 1 120 ? 15.406 -1.581 -6.854 1.00 94.88 120 LEU A O 1
ATOM 959 N N . GLY A 1 121 ? 13.555 -0.307 -6.601 1.00 90.62 121 GLY A N 1
ATOM 960 C CA . GLY A 1 121 ? 13.757 0.612 -7.716 1.00 90.62 121 GLY A CA 1
ATOM 961 C C . GLY A 1 121 ? 13.955 2.049 -7.251 1.00 90.62 121 GLY A C 1
ATOM 962 O O . GLY A 1 121 ? 13.869 2.352 -6.058 1.00 90.62 121 GLY A O 1
ATOM 963 N N . SER A 1 122 ? 14.192 2.931 -8.218 1.00 86.81 122 SER A N 1
ATOM 964 C CA . SER A 1 122 ? 14.355 4.370 -8.017 1.00 86.81 122 SER A CA 1
ATOM 965 C C . SER A 1 122 ? 13.523 5.105 -9.052 1.00 86.81 122 SER A C 1
ATOM 967 O O . SER A 1 122 ? 13.825 5.056 -10.241 1.00 86.81 122 SER A O 1
ATOM 969 N N . VAL A 1 123 ? 12.507 5.836 -8.604 1.00 81.50 123 VAL A N 1
ATOM 970 C CA . VAL A 1 123 ? 11.682 6.637 -9.506 1.00 81.50 123 VAL A CA 1
ATOM 971 C C . VAL A 1 123 ? 12.303 8.018 -9.653 1.00 81.50 123 VAL A C 1
ATOM 973 O O . VAL A 1 123 ? 12.058 8.905 -8.832 1.00 81.50 123 VAL A O 1
ATOM 976 N N . ASP A 1 124 ? 13.055 8.201 -10.736 1.00 83.31 124 ASP A N 1
ATOM 977 C CA . ASP A 1 124 ? 13.683 9.468 -11.106 1.00 83.31 124 ASP A CA 1
ATOM 978 C C . ASP A 1 124 ? 12.991 10.093 -12.324 1.00 83.31 124 ASP A C 1
ATOM 980 O O . ASP A 1 124 ? 13.075 9.591 -13.445 1.00 83.31 124 ASP A O 1
ATOM 984 N N . VAL A 1 125 ? 12.295 11.213 -12.111 1.00 74.62 125 VAL A N 1
ATOM 985 C CA . VAL A 1 125 ? 11.585 11.938 -13.175 1.00 74.62 125 VAL A CA 1
ATOM 986 C C . VAL A 1 125 ? 11.876 13.432 -13.095 1.00 74.62 125 VAL A C 1
ATOM 988 O O . VAL A 1 125 ? 11.654 14.074 -12.063 1.00 74.62 125 VAL A O 1
ATOM 991 N N . GLU A 1 126 ? 12.326 14.001 -14.213 1.00 76.94 126 GLU A N 1
ATOM 992 C CA . GLU A 1 126 ? 12.414 15.448 -14.406 1.00 76.94 126 GLU A CA 1
ATOM 993 C C . GLU A 1 126 ? 11.035 15.992 -14.807 1.00 76.94 126 GLU A C 1
ATOM 995 O O . GLU A 1 126 ? 10.469 15.620 -15.837 1.00 76.94 126 GLU A O 1
ATOM 1000 N N . ASN A 1 127 ? 10.460 16.854 -13.969 1.00 72.62 127 ASN A N 1
ATOM 1001 C CA . ASN A 1 127 ? 9.167 17.469 -14.245 1.00 72.62 127 ASN A CA 1
ATOM 1002 C C . ASN A 1 127 ? 9.303 18.602 -15.265 1.00 72.62 127 ASN A C 1
ATOM 1004 O O . ASN A 1 127 ? 10.336 19.258 -15.374 1.00 72.62 127 ASN A O 1
ATOM 1008 N N . THR A 1 128 ? 8.197 18.935 -15.933 1.00 70.06 128 THR A N 1
ATOM 1009 C CA . THR A 1 128 ? 8.133 20.053 -16.890 1.00 70.06 128 THR A CA 1
ATOM 1010 C C . THR A 1 128 ? 8.439 21.423 -16.277 1.00 70.06 128 THR A C 1
ATOM 1012 O O . THR A 1 128 ? 8.740 22.362 -17.007 1.00 70.06 128 THR A O 1
ATOM 1015 N N . ASP A 1 129 ? 8.321 21.563 -14.954 1.00 70.56 129 ASP A N 1
ATOM 1016 C CA . ASP A 1 129 ? 8.632 22.788 -14.208 1.00 70.56 129 ASP A CA 1
ATOM 1017 C C . ASP A 1 129 ? 10.088 22.843 -13.697 1.00 70.56 129 ASP A C 1
ATOM 1019 O O . ASP A 1 129 ? 10.458 23.797 -13.011 1.00 70.56 129 ASP A O 1
ATOM 1023 N N . GLY A 1 130 ? 10.914 21.843 -14.034 1.00 66.81 130 GLY A N 1
ATOM 1024 C CA . GLY A 1 130 ? 12.321 21.734 -13.640 1.00 66.81 130 GLY A CA 1
ATOM 1025 C C . GLY A 1 130 ? 12.558 21.123 -12.254 1.00 66.81 130 GLY A C 1
ATOM 1026 O O . GLY A 1 130 ? 13.709 20.981 -11.846 1.00 66.81 130 GLY A O 1
ATOM 1027 N N . ASN A 1 131 ? 11.508 20.749 -11.513 1.00 72.19 131 ASN A N 1
ATOM 1028 C CA . ASN A 1 131 ? 11.667 20.006 -10.264 1.00 72.19 131 ASN A CA 1
ATOM 1029 C C . ASN A 1 131 ? 11.979 18.529 -10.540 1.00 72.19 131 ASN A C 1
ATOM 1031 O O . ASN A 1 131 ? 11.479 17.946 -11.500 1.00 72.19 131 ASN A O 1
ATOM 1035 N N . VAL A 1 132 ? 12.712 17.876 -9.639 1.00 76.75 132 VAL A N 1
ATOM 1036 C CA . VAL A 1 132 ? 12.989 16.433 -9.721 1.00 76.75 132 VAL A CA 1
ATOM 1037 C C . VAL A 1 132 ? 12.085 15.674 -8.751 1.00 76.75 132 VAL A C 1
ATOM 1039 O O . VAL A 1 132 ? 11.877 16.093 -7.608 1.00 76.75 132 VAL A O 1
ATOM 1042 N N . THR A 1 133 ? 11.491 14.582 -9.223 1.00 81.31 133 THR A N 1
ATOM 1043 C CA . THR A 1 133 ? 10.996 13.491 -8.377 1.00 81.31 133 THR A CA 1
ATOM 1044 C C . THR A 1 133 ? 12.089 12.445 -8.315 1.00 81.31 133 THR A C 1
ATOM 1046 O O . THR A 1 133 ? 12.584 12.057 -9.362 1.00 81.31 133 THR A O 1
ATOM 1049 N N . SER A 1 134 ? 12.476 12.054 -7.106 1.00 87.19 134 SER A N 1
ATOM 1050 C CA . SER A 1 134 ? 13.494 11.038 -6.852 1.00 87.19 134 SER A CA 1
ATOM 1051 C C . SER A 1 134 ? 13.142 10.357 -5.540 1.00 87.19 134 SER A C 1
ATOM 1053 O O . SER A 1 134 ? 13.160 10.992 -4.478 1.00 87.19 134 SER A O 1
ATOM 1055 N N . PHE A 1 135 ? 12.702 9.107 -5.613 1.00 89.56 135 PHE A N 1
ATOM 1056 C CA . PHE A 1 135 ? 12.396 8.310 -4.433 1.00 89.56 135 PHE A CA 1
ATOM 1057 C C . PHE A 1 135 ? 12.659 6.830 -4.684 1.00 89.56 135 PHE A C 1
ATOM 1059 O O . PHE A 1 135 ? 12.364 6.312 -5.758 1.00 89.56 135 PHE A O 1
ATOM 1066 N N . ASP A 1 136 ? 13.142 6.157 -3.647 1.00 92.50 136 ASP A N 1
ATOM 1067 C CA . ASP A 1 136 ? 13.248 4.705 -3.601 1.00 92.50 136 ASP A CA 1
ATOM 1068 C C . ASP A 1 136 ? 11.843 4.102 -3.576 1.00 92.50 136 ASP A C 1
ATOM 1070 O O . ASP A 1 136 ? 11.007 4.544 -2.778 1.00 92.50 136 ASP A O 1
ATOM 1074 N N . HIS A 1 137 ? 11.592 3.080 -4.397 1.00 92.88 137 HIS A N 1
ATOM 1075 C CA . HIS A 1 137 ? 10.330 2.338 -4.422 1.00 92.88 137 HIS A CA 1
ATOM 1076 C C . HIS A 1 137 ? 10.582 0.846 -4.210 1.00 92.88 137 HIS A C 1
ATOM 1078 O O . HIS A 1 137 ? 11.217 0.179 -5.022 1.00 92.88 137 HIS A O 1
ATOM 1084 N N . LEU A 1 138 ? 10.092 0.326 -3.089 1.00 94.94 138 LEU A N 1
ATOM 1085 C CA . LEU A 1 138 ? 10.265 -1.055 -2.670 1.00 94.94 138 LEU A CA 1
ATOM 1086 C C . LEU A 1 138 ? 8.943 -1.811 -2.749 1.00 94.94 138 LEU A C 1
ATOM 1088 O O . LEU A 1 138 ? 7.939 -1.366 -2.189 1.00 94.94 138 LEU A O 1
ATOM 1092 N N . PHE A 1 139 ? 8.992 -3.004 -3.334 1.00 94.50 139 PHE A N 1
ATOM 1093 C CA . PHE A 1 139 ? 7.923 -3.998 -3.274 1.00 94.50 139 PHE A CA 1
ATOM 1094 C C . PHE A 1 139 ? 8.427 -5.232 -2.544 1.00 94.50 139 PHE A C 1
ATOM 1096 O O . PHE A 1 139 ? 9.532 -5.710 -2.812 1.00 94.50 139 PHE A O 1
ATOM 1103 N N . GLN A 1 140 ? 7.619 -5.780 -1.643 1.00 97.44 140 GLN A N 1
ATOM 1104 C CA . GLN A 1 140 ? 7.952 -7.049 -1.019 1.00 97.44 140 GLN A CA 1
ATOM 1105 C C . GLN A 1 140 ? 6.702 -7.864 -0.693 1.00 97.44 140 GLN A C 1
ATOM 1107 O O . GLN A 1 140 ? 5.864 -7.413 0.091 1.00 97.44 140 GLN A O 1
ATOM 1112 N N . PRO A 1 141 ? 6.553 -9.066 -1.267 1.00 97.69 141 PRO A N 1
ATOM 1113 C CA . PRO A 1 141 ? 5.443 -9.942 -0.944 1.00 97.69 141 PRO A CA 1
ATOM 1114 C C . PRO A 1 141 ? 5.665 -10.618 0.402 1.00 97.69 141 PRO A C 1
ATOM 1116 O O . PRO A 1 141 ? 6.798 -10.877 0.824 1.00 97.69 141 PRO A O 1
ATOM 1119 N N . GLY A 1 142 ? 4.568 -10.989 1.046 1.00 97.12 142 GLY A N 1
ATOM 1120 C CA . GLY A 1 142 ? 4.627 -11.717 2.295 1.00 97.12 142 GLY A CA 1
ATOM 1121 C C . GLY A 1 142 ? 3.339 -12.419 2.679 1.00 97.12 142 GLY A C 1
ATOM 1122 O O . GLY A 1 142 ? 2.356 -12.462 1.934 1.00 97.12 142 GLY A O 1
ATOM 1123 N N . ARG A 1 143 ? 3.399 -13.021 3.861 1.00 97.19 143 ARG A N 1
ATOM 1124 C CA . ARG A 1 143 ? 2.318 -13.771 4.495 1.00 97.19 143 ARG A CA 1
ATOM 1125 C C . ARG A 1 143 ? 2.028 -13.206 5.864 1.00 97.19 143 ARG A C 1
ATOM 1127 O O . ARG A 1 143 ? 2.918 -12.639 6.493 1.00 97.19 143 ARG A O 1
ATOM 1134 N N . TYR A 1 144 ? 0.804 -13.417 6.321 1.00 98.19 144 TYR A N 1
ATOM 1135 C CA . TYR A 1 144 ? 0.395 -13.019 7.656 1.00 98.19 144 TYR A CA 1
ATOM 1136 C C . TYR A 1 1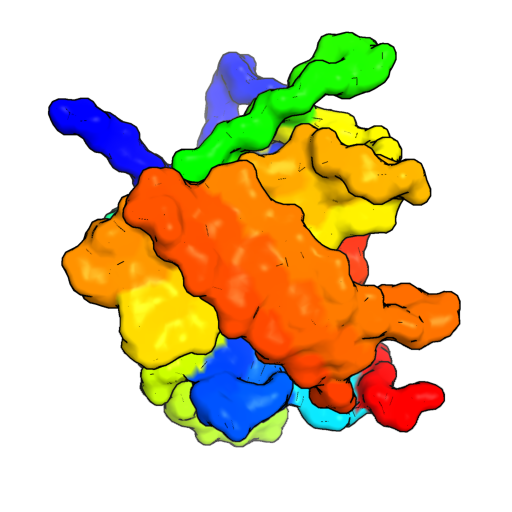44 ? 0.218 -14.203 8.596 1.00 98.19 144 TYR A C 1
ATOM 1138 O O . TYR A 1 144 ? -0.240 -15.278 8.206 1.00 98.19 144 TYR A O 1
ATOM 1146 N N . GLU A 1 145 ? 0.534 -13.939 9.855 1.00 98.31 145 GLU A N 1
ATOM 1147 C CA . GLU A 1 145 ? 0.089 -14.672 11.031 1.00 98.31 145 GLU A CA 1
ATOM 1148 C C . GLU A 1 145 ? -0.638 -13.700 11.969 1.00 98.31 145 GLU A C 1
ATOM 1150 O O . GLU A 1 145 ? -0.411 -12.487 11.920 1.00 98.31 145 GLU A O 1
ATOM 1155 N N . GLY A 1 146 ? -1.500 -14.228 12.837 1.00 98.38 146 GLY A N 1
ATOM 1156 C CA . GLY A 1 146 ? -2.232 -13.440 13.826 1.00 98.38 146 GLY A CA 1
ATOM 1157 C C . GLY A 1 146 ? -3.724 -13.357 13.533 1.00 98.38 146 GLY A C 1
ATOM 1158 O O . GLY A 1 146 ? -4.311 -14.255 12.924 1.00 98.38 146 GLY A O 1
ATOM 1159 N N . THR A 1 147 ? -4.355 -12.286 14.005 1.00 98.69 147 THR A N 1
ATOM 1160 C CA . THR A 1 147 ? -5.819 -12.192 14.031 1.00 98.69 147 THR A CA 1
ATOM 1161 C C . THR A 1 147 ? -6.339 -10.874 13.493 1.00 98.69 147 THR A C 1
ATOM 1163 O O . THR A 1 147 ? -5.766 -9.812 13.741 1.00 98.69 147 THR A O 1
ATOM 1166 N N . LEU A 1 148 ? -7.487 -10.964 12.830 1.00 98.31 148 LEU A N 1
ATOM 1167 C CA . LEU A 1 148 ? -8.309 -9.847 12.388 1.00 98.31 148 LEU A CA 1
ATOM 1168 C C . LEU A 1 148 ? -9.677 -9.967 13.053 1.00 98.31 148 LEU A C 1
ATOM 1170 O O . LEU A 1 148 ? -10.327 -11.003 12.927 1.00 98.31 148 LEU A O 1
ATOM 1174 N N . THR A 1 149 ? -10.133 -8.920 13.732 1.00 98.75 149 THR A N 1
ATOM 1175 C CA . THR A 1 149 ? -11.494 -8.830 14.268 1.00 98.75 149 THR A CA 1
ATOM 1176 C C . THR A 1 149 ? -12.265 -7.793 13.475 1.00 98.75 149 THR A C 1
ATOM 1178 O O . THR A 1 149 ? -11.854 -6.641 13.405 1.00 98.75 149 THR A O 1
ATOM 1181 N N . LEU A 1 150 ? -13.373 -8.206 12.865 1.00 98.31 150 LEU A N 1
ATOM 1182 C CA . LEU A 1 150 ? -14.271 -7.324 12.129 1.00 98.31 150 LEU A CA 1
ATOM 1183 C C . LEU A 1 150 ? -15.673 -7.440 12.716 1.00 98.31 150 LEU A C 1
ATOM 1185 O O . LEU A 1 150 ? -16.233 -8.536 12.756 1.00 98.31 150 LEU A O 1
ATOM 1189 N N . ASP A 1 151 ? -16.222 -6.321 13.187 1.00 97.44 151 ASP A N 1
ATOM 1190 C CA . ASP A 1 151 ? -17.574 -6.239 13.757 1.00 97.44 151 ASP A CA 1
ATOM 1191 C C . ASP A 1 151 ? -17.822 -7.300 14.850 1.00 97.44 151 ASP A C 1
ATOM 1193 O O . ASP A 1 151 ? -18.855 -7.968 14.904 1.00 97.44 151 ASP A O 1
ATOM 1197 N N . GLY A 1 152 ? -16.818 -7.497 15.711 1.00 97.31 152 GLY A N 1
ATOM 1198 C CA . GLY A 1 152 ? -16.841 -8.475 16.803 1.00 97.31 152 GLY A CA 1
ATOM 1199 C C . GLY A 1 152 ? -16.579 -9.929 16.390 1.00 97.31 152 GLY A C 1
ATOM 1200 O O . GLY A 1 152 ? -16.565 -10.805 17.254 1.00 97.31 152 GLY A O 1
ATOM 1201 N N . THR A 1 153 ? -16.347 -10.210 15.103 1.00 98.19 153 THR A N 1
ATOM 1202 C CA . THR A 1 153 ? -15.983 -11.549 14.616 1.00 98.19 153 THR A CA 1
ATOM 1203 C C . THR A 1 153 ? -14.484 -11.646 14.370 1.00 98.19 153 THR A C 1
ATOM 1205 O O . THR A 1 153 ? -13.954 -11.021 13.453 1.00 98.19 153 THR A O 1
ATOM 1208 N N . THR A 1 154 ? -13.800 -12.470 15.162 1.00 98.50 154 THR A N 1
ATOM 1209 C CA . THR A 1 154 ? -12.362 -12.725 15.016 1.00 98.50 154 THR A CA 1
ATOM 1210 C C . THR A 1 154 ? -12.087 -13.860 14.030 1.00 98.50 154 THR A C 1
ATOM 1212 O O . THR A 1 154 ? -12.695 -14.927 14.096 1.00 98.50 154 THR A O 1
ATOM 1215 N N . THR A 1 155 ? -11.134 -13.630 13.131 1.00 98.00 155 THR A N 1
ATOM 1216 C CA . THR A 1 155 ? -10.639 -14.563 12.119 1.00 98.00 155 THR A CA 1
ATOM 1217 C C . THR A 1 155 ? -9.128 -14.716 12.270 1.00 98.00 155 THR A C 1
ATOM 1219 O O . THR A 1 155 ? -8.409 -13.722 12.374 1.00 98.00 155 THR A O 1
ATOM 1222 N N . ASP A 1 156 ? -8.647 -15.958 12.263 1.00 98.00 156 ASP A N 1
ATOM 1223 C CA . ASP A 1 156 ? -7.225 -16.258 12.093 1.00 98.00 156 ASP A CA 1
ATOM 1224 C C . ASP A 1 156 ? -6.821 -15.978 10.639 1.00 98.00 156 ASP A C 1
ATOM 1226 O O . ASP A 1 156 ? -7.494 -16.431 9.705 1.00 98.00 156 ASP A O 1
ATOM 1230 N N . VAL A 1 157 ? -5.757 -15.196 10.446 1.00 97.75 157 VAL A N 1
ATOM 1231 C CA . VAL A 1 157 ? -5.287 -14.803 9.106 1.00 97.75 157 VAL A CA 1
ATOM 1232 C C . VAL A 1 157 ? -4.071 -15.603 8.642 1.00 97.75 157 VAL A C 1
ATOM 1234 O O . VAL A 1 157 ? -3.413 -15.212 7.678 1.00 97.75 157 VAL A O 1
ATOM 1237 N N . GLY A 1 158 ? -3.760 -16.718 9.308 1.00 97.12 158 GLY A N 1
ATOM 1238 C CA . GLY A 1 158 ? -2.623 -17.569 8.987 1.00 97.12 158 GLY A CA 1
ATOM 1239 C C . GLY A 1 158 ? -2.571 -17.923 7.502 1.00 97.12 158 GLY A C 1
ATOM 1240 O O . GLY A 1 158 ? -3.493 -18.522 6.945 1.00 97.12 158 GLY A O 1
ATOM 1241 N N . GLY A 1 159 ? -1.482 -17.527 6.844 1.00 92.81 159 GLY A N 1
ATOM 1242 C CA . GLY A 1 159 ? -1.236 -17.802 5.429 1.00 92.81 159 GLY A CA 1
ATOM 1243 C C . GLY A 1 159 ? -1.916 -16.843 4.449 1.00 92.81 159 GLY A C 1
ATOM 1244 O O . GLY A 1 159 ? -1.704 -16.984 3.241 1.00 92.81 159 GLY A O 1
ATOM 1245 N N . TRP A 1 160 ? -2.672 -15.846 4.924 1.00 97.00 160 TRP A N 1
ATOM 1246 C CA . TRP A 1 160 ? -3.216 -14.802 4.052 1.00 97.00 160 TRP A CA 1
ATOM 1247 C C . TRP A 1 160 ? -2.097 -14.116 3.275 1.00 97.00 160 TRP A C 1
ATOM 1249 O O . TRP A 1 160 ? -0.973 -13.955 3.759 1.00 97.00 160 TRP A O 1
ATOM 1259 N N . TYR A 1 161 ? -2.416 -13.752 2.040 1.00 96.19 161 TYR A N 1
ATOM 1260 C CA . TYR A 1 161 ? -1.498 -13.063 1.151 1.00 96.19 161 TYR A CA 1
ATOM 1261 C C . TYR A 1 161 ? -1.465 -11.577 1.486 1.00 96.19 161 TYR A C 1
ATOM 1263 O O . TYR A 1 161 ? -2.479 -10.979 1.852 1.00 96.19 161 TYR A O 1
ATOM 1271 N N . GLY A 1 162 ? -0.303 -10.971 1.281 1.00 95.62 162 GLY A N 1
ATOM 1272 C CA . GLY A 1 162 ? -0.202 -9.528 1.183 1.00 95.62 162 GLY A CA 1
ATOM 1273 C C . GLY A 1 162 ? 1.157 -9.051 0.754 1.00 95.62 162 GLY A C 1
ATOM 1274 O O . GLY A 1 162 ? 2.050 -9.842 0.456 1.00 95.62 162 GLY A O 1
ATOM 1275 N N . LEU A 1 163 ? 1.299 -7.745 0.696 1.00 95.25 163 LEU A N 1
ATOM 1276 C CA . LEU A 1 163 ? 2.512 -7.104 0.249 1.00 95.25 163 LEU A CA 1
ATOM 1277 C C . LEU A 1 163 ? 2.760 -5.858 1.082 1.00 95.25 163 LEU A C 1
ATOM 1279 O O . LEU A 1 163 ? 1.837 -5.176 1.519 1.00 95.25 163 LEU A O 1
ATOM 1283 N N . ARG A 1 164 ? 4.046 -5.594 1.276 1.00 96.06 164 ARG A N 1
ATOM 1284 C CA . ARG A 1 164 ? 4.599 -4.340 1.740 1.00 96.06 164 ARG A CA 1
ATOM 1285 C C . ARG A 1 164 ? 5.087 -3.497 0.560 1.00 96.06 164 ARG A C 1
ATOM 1287 O O . ARG A 1 164 ? 5.921 -3.947 -0.224 1.00 96.06 164 ARG A O 1
ATOM 1294 N N . ASP A 1 165 ? 4.628 -2.258 0.494 1.00 95.94 165 ASP A N 1
ATOM 1295 C CA . ASP A 1 165 ? 5.174 -1.203 -0.363 1.00 95.94 165 ASP A CA 1
ATOM 1296 C C . ASP A 1 165 ? 5.899 -0.179 0.518 1.00 95.94 165 ASP A C 1
ATOM 1298 O O . ASP A 1 165 ? 5.363 0.229 1.555 1.00 95.94 165 ASP A O 1
ATOM 1302 N N . ARG A 1 166 ? 7.117 0.228 0.143 1.00 95.00 166 ARG A N 1
ATOM 1303 C CA . ARG A 1 166 ? 7.807 1.365 0.773 1.00 95.00 166 ARG A CA 1
ATOM 1304 C C . ARG A 1 166 ? 8.176 2.377 -0.292 1.00 95.00 166 ARG A C 1
ATOM 1306 O O . ARG A 1 166 ? 8.695 2.024 -1.342 1.00 95.00 166 ARG A O 1
ATOM 1313 N N . SER A 1 167 ? 7.955 3.648 0.008 1.00 94.06 167 SER A N 1
ATOM 1314 C CA . SER A 1 167 ? 8.423 4.745 -0.831 1.00 94.06 167 SER A CA 1
ATOM 1315 C C . SER A 1 167 ? 9.089 5.803 0.041 1.00 94.06 167 SER A C 1
ATOM 1317 O O . SER A 1 167 ? 8.467 6.272 1.001 1.00 94.06 167 SER A O 1
ATOM 1319 N N . ARG A 1 168 ? 10.324 6.197 -0.288 1.00 94.06 168 ARG A N 1
ATOM 1320 C CA . ARG A 1 168 ? 11.102 7.175 0.489 1.00 94.06 168 ARG A CA 1
ATOM 1321 C C . ARG A 1 168 ? 11.872 8.117 -0.426 1.00 94.06 168 ARG A C 1
ATOM 1323 O O . ARG A 1 168 ? 12.642 7.669 -1.262 1.00 94.06 168 ARG A O 1
ATOM 1330 N N . GLY A 1 169 ? 11.709 9.422 -0.233 1.00 92.50 169 GLY A N 1
ATOM 1331 C CA . GLY A 1 169 ? 12.434 10.432 -1.003 1.00 92.50 169 GLY A CA 1
ATOM 1332 C C . GLY A 1 169 ? 11.595 11.674 -1.251 1.00 92.50 169 GLY A C 1
ATOM 1333 O O . GLY A 1 169 ? 10.853 12.118 -0.376 1.00 92.50 169 GLY A O 1
ATOM 1334 N N . VAL A 1 170 ? 11.710 12.250 -2.444 1.00 88.25 170 VAL A N 1
ATOM 1335 C CA . VAL A 1 170 ? 11.031 13.482 -2.854 1.00 88.25 170 VAL A CA 1
ATOM 1336 C C . VAL A 1 170 ? 10.084 13.194 -4.010 1.00 88.25 170 VAL A C 1
ATOM 1338 O O . VAL A 1 170 ? 10.497 12.773 -5.087 1.00 88.25 170 VAL A O 1
ATOM 1341 N N . ARG A 1 171 ? 8.795 13.486 -3.808 1.00 81.56 171 ARG A N 1
ATOM 1342 C CA . ARG A 1 171 ? 7.765 13.357 -4.845 1.00 81.56 171 ARG A CA 1
ATOM 1343 C C . ARG A 1 171 ? 7.188 14.719 -5.198 1.00 81.56 171 ARG A C 1
ATOM 1345 O O . ARG A 1 171 ? 6.592 15.399 -4.365 1.00 81.56 171 ARG A O 1
ATOM 1352 N N . THR A 1 172 ? 7.366 15.093 -6.455 1.00 68.81 172 THR A N 1
ATOM 1353 C CA . THR A 1 172 ? 6.934 16.365 -7.053 1.00 68.81 172 THR A CA 1
ATOM 1354 C C . THR A 1 172 ? 6.043 16.163 -8.278 1.00 68.81 172 THR A C 1
ATOM 1356 O O . THR A 1 172 ? 5.327 17.094 -8.635 1.00 68.81 172 THR A O 1
ATOM 1359 N N . MET A 1 173 ? 6.013 14.950 -8.852 1.00 64.50 173 MET A N 1
ATOM 1360 C CA . MET A 1 173 ? 5.161 14.593 -9.989 1.00 64.50 173 MET A CA 1
ATOM 1361 C C . MET A 1 173 ? 3.697 14.959 -9.748 1.00 64.50 173 MET A C 1
ATOM 1363 O O . MET A 1 173 ? 3.066 14.492 -8.793 1.00 64.50 173 MET A O 1
ATOM 1367 N N . SER A 1 174 ? 3.147 15.745 -10.673 1.00 61.75 174 SER A N 1
ATOM 1368 C CA . SER A 1 174 ? 1.721 16.045 -10.765 1.00 61.75 174 SER A CA 1
ATOM 1369 C C . SER A 1 174 ? 1.262 15.976 -12.225 1.00 61.75 174 SER A C 1
ATOM 1371 O O . SER A 1 174 ? 1.876 16.563 -13.110 1.00 61.75 174 SER A O 1
ATOM 1373 N N . GLY A 1 175 ? 0.178 15.241 -12.486 1.00 63.12 175 GLY A N 1
ATOM 1374 C CA . GLY A 1 175 ? -0.418 15.138 -13.823 1.00 63.12 175 GLY A CA 1
ATOM 1375 C C . GLY A 1 175 ? 0.345 14.248 -14.816 1.00 63.12 175 GLY A C 1
ATOM 1376 O O . GLY A 1 175 ? 1.194 13.448 -14.440 1.00 63.12 175 GLY A O 1
ATOM 1377 N N . GLY A 1 176 ? -0.031 14.336 -16.096 1.00 67.06 176 GLY A N 1
ATOM 1378 C CA . GLY A 1 176 ? 0.611 13.631 -17.222 1.00 67.06 176 GLY A CA 1
ATOM 1379 C C . GLY A 1 176 ? 0.254 12.149 -17.400 1.00 67.06 176 GLY A C 1
ATOM 1380 O O . GLY A 1 176 ? 0.244 11.669 -18.527 1.00 67.06 176 GLY A O 1
ATOM 1381 N N . GLN A 1 177 ? -0.100 11.448 -16.322 1.00 80.81 177 GLN A N 1
ATOM 1382 C CA . GLN A 1 177 ? -0.432 10.019 -16.357 1.00 80.81 177 GLN A CA 1
ATOM 1383 C C . GLN A 1 177 ? -1.809 9.783 -17.001 1.00 80.81 177 GLN A C 1
ATOM 1385 O O . GLN A 1 177 ? -2.790 10.441 -16.639 1.00 80.81 177 GLN A O 1
ATOM 1390 N N . GLY A 1 178 ? -1.864 8.863 -17.965 1.00 89.69 178 GLY A N 1
ATOM 1391 C CA . GLY A 1 178 ? -3.092 8.313 -18.538 1.00 89.69 178 GLY A CA 1
ATOM 1392 C C . GLY A 1 178 ? -3.539 7.065 -17.784 1.00 89.69 178 GLY A C 1
ATOM 1393 O O . GLY A 1 178 ? -4.666 7.023 -17.296 1.00 89.69 178 GLY A O 1
ATOM 1394 N N . LEU A 1 179 ? -2.629 6.101 -17.615 1.00 92.38 179 LEU A N 1
ATOM 1395 C CA . LEU A 1 179 ? -2.866 4.858 -16.882 1.00 92.38 179 LEU A CA 1
ATOM 1396 C C . LEU A 1 179 ? -1.724 4.587 -15.895 1.00 92.38 179 LEU A C 1
ATOM 1398 O O . LEU A 1 179 ? -0.550 4.770 -16.207 1.00 92.38 179 LEU A O 1
ATOM 1402 N N . HIS A 1 180 ? -2.082 4.158 -14.687 1.00 92.75 180 HIS A N 1
ATOM 1403 C CA . HIS A 1 180 ? -1.150 3.799 -13.624 1.00 92.75 180 HIS A CA 1
ATOM 1404 C C . HIS A 1 180 ? -1.537 2.415 -13.109 1.00 92.75 180 HIS A C 1
ATOM 1406 O O . HIS A 1 180 ? -2.539 2.267 -12.411 1.00 92.75 180 HIS A O 1
ATOM 1412 N N . ILE A 1 181 ? -0.739 1.406 -13.449 1.00 95.06 181 ILE A N 1
ATOM 1413 C CA . ILE A 1 181 ? -0.927 0.029 -13.002 1.00 95.06 181 ILE A CA 1
ATOM 1414 C C . ILE A 1 181 ? 0.116 -0.262 -11.927 1.00 95.06 181 ILE A C 1
ATOM 1416 O O . ILE A 1 181 ? 1.302 -0.404 -12.217 1.00 95.06 181 ILE A O 1
ATOM 1420 N N . TRP A 1 182 ? -0.340 -0.369 -10.683 1.00 94.50 182 TRP A N 1
ATOM 1421 C CA . TRP A 1 182 ? 0.431 -0.971 -9.601 1.00 94.50 182 TRP A CA 1
ATOM 1422 C C . TRP A 1 182 ? -0.051 -2.410 -9.437 1.00 94.50 182 TRP A C 1
ATOM 1424 O O . TRP A 1 182 ? -1.197 -2.648 -9.054 1.00 94.50 182 TRP A O 1
ATOM 1434 N N . TYR A 1 183 ? 0.794 -3.365 -9.813 1.00 96.12 183 TYR A N 1
ATOM 1435 C CA . TYR A 1 183 ? 0.419 -4.763 -9.974 1.00 96.12 183 TYR A CA 1
ATOM 1436 C C . TYR A 1 183 ? 1.181 -5.631 -8.989 1.00 96.12 183 TYR A C 1
ATOM 1438 O O . TYR A 1 183 ? 2.406 -5.655 -9.020 1.00 96.12 183 TYR A O 1
ATOM 1446 N N . GLN A 1 184 ? 0.453 -6.330 -8.121 1.00 95.06 184 GLN A N 1
ATOM 1447 C CA . GLN A 1 184 ? 1.017 -7.148 -7.046 1.00 95.06 184 GLN A CA 1
ATOM 1448 C C . GLN A 1 184 ? 0.266 -8.480 -6.981 1.00 95.06 184 GLN A C 1
ATOM 1450 O O . GLN A 1 184 ? -0.501 -8.748 -6.055 1.00 95.06 184 GLN A O 1
ATOM 1455 N N . ALA A 1 185 ? 0.429 -9.301 -8.020 1.00 94.94 185 ALA A N 1
ATOM 1456 C CA . ALA A 1 185 ? -0.277 -10.574 -8.139 1.00 94.94 185 ALA A CA 1
ATOM 1457 C C . ALA A 1 185 ? 0.545 -11.708 -7.532 1.00 94.94 185 ALA A C 1
ATOM 1459 O O . ALA A 1 185 ? 1.647 -12.019 -7.995 1.00 94.94 185 ALA A O 1
ATOM 1460 N N . GLN A 1 186 ? -0.012 -12.346 -6.507 1.00 93.38 186 GLN A N 1
ATOM 1461 C CA . GLN A 1 186 ? 0.671 -13.383 -5.749 1.00 93.38 186 GLN A CA 1
ATOM 1462 C C . GLN A 1 186 ? 0.168 -14.775 -6.112 1.00 93.38 186 GLN A C 1
ATOM 1464 O O . GLN A 1 186 ? -1.028 -15.047 -6.129 1.00 93.38 186 GLN A O 1
ATOM 1469 N N . PHE A 1 187 ? 1.118 -15.670 -6.349 1.00 93.94 187 PHE A N 1
ATOM 1470 C CA . PHE A 1 187 ? 0.914 -17.081 -6.649 1.00 93.94 187 PHE A CA 1
ATOM 1471 C C . PHE A 1 187 ? 1.630 -17.941 -5.598 1.00 93.94 187 PHE A C 1
ATOM 1473 O O . PHE A 1 187 ? 2.425 -17.419 -4.806 1.00 93.94 187 PHE A O 1
ATOM 1480 N N . PRO A 1 188 ? 1.361 -19.257 -5.528 1.00 92.69 188 PRO A N 1
ATOM 1481 C CA . PRO A 1 188 ? 1.971 -20.133 -4.527 1.00 92.69 188 PRO A CA 1
ATOM 1482 C C . PRO A 1 188 ? 3.503 -20.144 -4.512 1.00 92.69 188 PRO A C 1
ATOM 1484 O O . PRO A 1 188 ? 4.073 -20.374 -3.456 1.00 92.69 188 PRO A O 1
ATOM 1487 N N . ASP A 1 189 ? 4.165 -19.856 -5.632 1.00 94.81 189 ASP A N 1
ATOM 1488 C CA . ASP A 1 189 ? 5.625 -19.953 -5.780 1.00 94.81 189 ASP A CA 1
ATOM 1489 C C . ASP A 1 189 ? 6.319 -18.640 -6.189 1.00 94.81 189 ASP A C 1
ATOM 1491 O O . ASP A 1 189 ? 7.549 -18.587 -6.269 1.00 94.81 189 ASP A O 1
ATOM 1495 N N . ARG A 1 190 ? 5.546 -17.594 -6.505 1.00 96.44 190 ARG A N 1
ATOM 1496 C CA . ARG A 1 190 ? 6.071 -16.309 -6.982 1.00 96.44 190 ARG A CA 1
ATOM 1497 C C . ARG A 1 190 ? 5.076 -15.171 -6.826 1.00 96.44 190 ARG A C 1
ATOM 1499 O O . ARG A 1 190 ? 3.878 -15.389 -6.662 1.00 96.44 190 ARG A O 1
ATOM 1506 N N . THR A 1 191 ? 5.576 -13.954 -6.959 1.00 97.31 191 THR A N 1
ATOM 1507 C CA . THR A 1 191 ? 4.791 -12.726 -7.047 1.00 97.31 191 THR A CA 1
ATOM 1508 C C . THR A 1 191 ? 5.241 -11.917 -8.251 1.00 97.31 191 THR A C 1
ATOM 1510 O O . THR A 1 191 ? 6.436 -11.748 -8.472 1.00 97.31 191 THR A O 1
ATOM 1513 N N . PHE A 1 192 ? 4.284 -11.400 -9.012 1.00 97.88 192 PHE A N 1
ATOM 1514 C CA . PHE A 1 192 ? 4.529 -10.385 -10.030 1.00 97.88 192 PHE A CA 1
ATOM 1515 C C . PHE A 1 192 ? 4.318 -9.025 -9.379 1.00 97.88 192 PHE A C 1
ATOM 1517 O O . PHE A 1 192 ? 3.176 -8.691 -9.060 1.00 97.88 192 PHE A O 1
ATOM 1524 N N . GLY A 1 193 ? 5.405 -8.289 -9.147 1.00 97.00 193 GLY A N 1
ATOM 1525 C CA . GLY A 1 193 ? 5.360 -6.959 -8.552 1.00 97.00 193 GLY A CA 1
ATOM 1526 C C . GLY A 1 193 ? 5.930 -5.925 -9.503 1.00 97.00 193 GLY A C 1
ATOM 1527 O O . GLY A 1 193 ? 7.126 -5.971 -9.784 1.00 97.00 193 GLY A O 1
ATOM 1528 N N . PHE A 1 194 ? 5.095 -5.014 -10.000 1.00 96.94 194 PHE A N 1
ATOM 1529 C CA . PHE A 1 194 ? 5.554 -3.920 -10.852 1.00 96.94 194 PHE A CA 1
ATOM 1530 C C . PHE A 1 194 ? 4.695 -2.661 -10.756 1.00 96.94 194 PHE A C 1
ATOM 1532 O O . PHE A 1 194 ? 3.517 -2.691 -10.391 1.00 96.94 194 PHE A O 1
ATOM 1539 N N . LEU A 1 195 ? 5.306 -1.554 -11.159 1.00 95.50 195 LEU A N 1
ATOM 1540 C CA . LEU A 1 195 ? 4.669 -0.289 -11.469 1.00 95.50 195 LEU A CA 1
ATOM 1541 C C . LEU A 1 195 ? 4.836 -0.004 -12.966 1.00 95.50 195 LEU A C 1
ATOM 1543 O O . LEU A 1 195 ? 5.955 0.121 -13.457 1.00 95.50 195 LEU A O 1
ATOM 1547 N N . LEU A 1 196 ? 3.718 0.125 -13.677 1.00 95.06 196 LEU A N 1
ATOM 1548 C CA . LEU A 1 196 ? 3.654 0.593 -15.060 1.00 95.06 196 LEU A CA 1
ATOM 1549 C C . LEU A 1 196 ? 2.886 1.915 -15.105 1.00 95.06 196 LEU A C 1
ATOM 1551 O O . LEU A 1 196 ? 1.767 2.015 -14.599 1.00 95.06 196 LEU A O 1
ATOM 1555 N N . VAL A 1 197 ? 3.482 2.926 -15.730 1.00 92.81 197 VAL A N 1
ATOM 1556 C CA . VAL A 1 197 ? 2.841 4.220 -15.980 1.00 92.81 197 VAL A CA 1
ATOM 1557 C C . VAL A 1 197 ? 2.851 4.493 -17.473 1.00 92.81 197 VAL A C 1
ATOM 1559 O O . VAL A 1 197 ? 3.906 4.444 -18.108 1.00 92.81 197 VAL A O 1
ATOM 1562 N N . GLU A 1 198 ? 1.686 4.825 -18.013 1.00 93.56 198 GLU A N 1
ATOM 1563 C CA . GLU A 1 198 ? 1.483 5.195 -19.412 1.00 93.56 198 GLU A CA 1
ATOM 1564 C C . GLU A 1 198 ? 0.894 6.609 -19.503 1.00 93.56 198 GLU A C 1
ATOM 1566 O O . GLU A 1 198 ? 0.161 7.058 -18.613 1.00 93.56 198 GLU A O 1
ATOM 1571 N N . ASP A 1 199 ? 1.232 7.334 -20.566 1.00 91.50 199 ASP A N 1
ATOM 1572 C CA . ASP A 1 199 ? 0.605 8.607 -20.912 1.00 91.50 199 ASP A CA 1
ATOM 1573 C C . ASP A 1 199 ? -0.806 8.402 -21.506 1.00 91.50 199 ASP A C 1
ATOM 1575 O O . ASP A 1 199 ? -1.331 7.290 -21.578 1.00 91.50 199 ASP A O 1
ATOM 1579 N N . ARG A 1 200 ? -1.470 9.495 -21.897 1.00 90.81 200 ARG A N 1
ATOM 1580 C CA . ARG A 1 200 ? -2.839 9.444 -22.446 1.00 90.81 200 ARG A CA 1
ATOM 1581 C C . ARG A 1 200 ? -2.928 8.902 -23.873 1.00 90.81 200 ARG A C 1
ATOM 1583 O O . ARG A 1 200 ? -4.029 8.567 -24.300 1.00 90.81 200 ARG A O 1
ATOM 1590 N N . ASP A 1 201 ? -1.808 8.823 -24.578 1.00 91.81 201 ASP A N 1
ATOM 1591 C CA . ASP A 1 201 ? -1.706 8.284 -25.932 1.00 91.81 201 ASP A CA 1
ATOM 1592 C C . ASP A 1 201 ? -1.227 6.813 -25.920 1.00 91.81 201 ASP A C 1
ATOM 1594 O O . ASP A 1 201 ? -1.061 6.204 -26.979 1.00 91.81 201 ASP A O 1
ATOM 1598 N N . GLY A 1 202 ? -1.038 6.223 -24.730 1.00 89.69 202 GLY A N 1
ATOM 1599 C CA . GLY A 1 202 ? -0.585 4.843 -24.529 1.00 89.69 202 GLY A CA 1
ATOM 1600 C C . GLY A 1 202 ? 0.937 4.668 -24.572 1.00 89.69 202 GLY A C 1
ATOM 1601 O O . GLY A 1 202 ? 1.428 3.541 -24.633 1.00 89.69 202 GLY A O 1
ATOM 1602 N N . GLY A 1 203 ? 1.706 5.758 -24.561 1.00 92.12 203 GLY A N 1
ATOM 1603 C CA . GLY A 1 203 ? 3.161 5.716 -24.461 1.00 92.12 203 GLY A CA 1
ATOM 1604 C C . GLY A 1 203 ? 3.618 5.338 -23.053 1.00 92.12 203 GLY A C 1
ATOM 1605 O O . GLY A 1 203 ? 3.129 5.878 -22.063 1.00 92.12 203 GLY A O 1
ATOM 1606 N N . ARG A 1 204 ? 4.584 4.419 -22.937 1.00 92.12 204 ARG A N 1
ATOM 1607 C CA . ARG A 1 204 ? 5.170 4.036 -21.643 1.00 92.12 204 ARG A CA 1
ATOM 1608 C C . ARG A 1 204 ? 6.039 5.168 -21.089 1.00 92.12 204 ARG A C 1
ATOM 1610 O O . ARG A 1 204 ? 7.009 5.568 -21.727 1.00 92.12 204 ARG A O 1
ATOM 1617 N N . ILE A 1 205 ? 5.725 5.606 -19.872 1.00 89.31 205 ILE A N 1
ATOM 1618 C CA . ILE A 1 205 ? 6.511 6.567 -19.087 1.00 89.31 205 ILE A CA 1
ATOM 1619 C C . ILE A 1 205 ? 7.478 5.830 -18.154 1.00 89.31 205 ILE A C 1
ATOM 1621 O O . ILE A 1 205 ? 8.650 6.185 -18.080 1.00 89.31 205 ILE A O 1
ATOM 1625 N N . LEU A 1 206 ? 6.989 4.818 -17.434 1.00 90.06 206 LEU A N 1
ATOM 1626 C CA . LEU A 1 206 ? 7.750 4.092 -16.413 1.00 90.06 206 LEU A CA 1
ATOM 1627 C C . LEU A 1 206 ? 7.375 2.613 -16.442 1.00 90.06 206 LEU A C 1
ATOM 1629 O O . LEU A 1 206 ? 6.194 2.288 -16.557 1.00 90.06 206 LEU A O 1
ATOM 1633 N N . LEU A 1 207 ? 8.367 1.736 -16.307 1.00 94.31 207 LEU A N 1
ATOM 1634 C CA . LEU A 1 207 ? 8.168 0.332 -15.965 1.00 94.31 207 LEU A CA 1
ATOM 1635 C C . LEU A 1 207 ? 9.282 -0.105 -15.022 1.00 94.31 207 LEU A C 1
ATOM 1637 O O . LEU A 1 207 ? 10.452 -0.070 -15.390 1.00 94.31 207 LEU A O 1
ATOM 1641 N N . GLU A 1 208 ? 8.887 -0.533 -13.832 1.00 93.94 208 GLU A N 1
ATOM 1642 C CA . GLU A 1 208 ? 9.781 -0.963 -12.765 1.00 93.94 208 GLU A CA 1
ATOM 1643 C C . GLU A 1 208 ? 9.179 -2.150 -12.028 1.00 93.94 208 GLU A C 1
ATOM 1645 O O . GLU A 1 208 ? 7.983 -2.150 -11.740 1.00 93.94 208 GLU A O 1
ATOM 1650 N N . GLY A 1 209 ? 9.988 -3.159 -11.713 1.00 96.44 209 GLY A N 1
ATOM 1651 C CA . GLY A 1 209 ? 9.536 -4.319 -10.958 1.00 96.44 209 GLY A CA 1
ATOM 1652 C C . GLY A 1 209 ? 10.250 -5.613 -11.321 1.00 96.44 209 GLY A C 1
ATOM 1653 O O . GLY A 1 209 ? 11.114 -5.660 -12.197 1.00 96.44 209 GLY A O 1
ATOM 1654 N N . ALA A 1 210 ? 9.834 -6.689 -10.663 1.00 98.06 210 ALA A N 1
ATOM 1655 C CA . ALA A 1 210 ? 10.371 -8.025 -10.867 1.00 98.06 210 ALA A CA 1
ATOM 1656 C C . ALA A 1 210 ? 9.319 -9.112 -10.644 1.00 98.06 210 ALA A C 1
ATOM 1658 O O . ALA A 1 210 ? 8.307 -8.936 -9.956 1.00 98.06 210 ALA A O 1
ATOM 1659 N N . VAL A 1 211 ? 9.616 -10.289 -11.187 1.00 98.44 211 VAL A N 1
ATOM 1660 C CA . VAL A 1 211 ? 9.047 -11.540 -10.696 1.00 98.44 211 VAL A CA 1
ATOM 1661 C C . VAL A 1 211 ? 9.881 -11.989 -9.498 1.00 98.44 211 VAL A C 1
ATOM 1663 O O . VAL A 1 211 ? 11.071 -12.277 -9.619 1.00 98.44 211 VAL A O 1
ATOM 1666 N N . MET A 1 212 ? 9.249 -12.019 -8.329 1.00 98.00 212 MET A N 1
ATOM 1667 C CA . MET A 1 212 ? 9.860 -12.361 -7.045 1.00 98.00 212 MET A CA 1
ATOM 1668 C C . MET A 1 212 ? 9.483 -13.795 -6.681 1.00 98.00 212 MET A C 1
ATOM 1670 O O . MET A 1 212 ? 8.304 -14.085 -6.481 1.00 98.00 212 MET A O 1
ATOM 1674 N N . HIS A 1 213 ? 10.457 -14.695 -6.620 1.00 97.12 213 HIS A N 1
ATOM 1675 C CA . HIS A 1 213 ? 10.243 -16.112 -6.337 1.00 97.12 213 HIS A CA 1
ATOM 1676 C C . HIS A 1 213 ? 10.495 -16.446 -4.864 1.00 97.12 213 HIS A C 1
ATOM 1678 O O . HIS A 1 213 ? 11.420 -15.918 -4.245 1.00 97.12 213 HIS A O 1
ATOM 1684 N N . ASP A 1 214 ? 9.724 -17.395 -4.330 1.00 94.56 214 ASP A N 1
ATOM 1685 C CA . ASP A 1 214 ? 9.864 -17.862 -2.942 1.00 94.56 214 ASP A CA 1
ATOM 1686 C C . ASP A 1 214 ? 11.204 -18.591 -2.691 1.00 94.56 214 ASP A C 1
ATOM 1688 O O . ASP A 1 214 ? 11.628 -18.752 -1.549 1.00 94.56 214 ASP A O 1
ATOM 1692 N N . ASP A 1 215 ? 11.907 -19.007 -3.754 1.00 95.62 215 ASP A N 1
ATOM 1693 C CA . ASP A 1 215 ? 13.267 -19.567 -3.683 1.00 95.62 215 ASP A CA 1
ATOM 1694 C C . ASP A 1 215 ? 14.371 -18.498 -3.554 1.00 95.62 215 ASP A C 1
ATOM 1696 O O . ASP A 1 215 ? 15.556 -18.830 -3.476 1.00 95.62 215 ASP A O 1
ATOM 1700 N N . GLY A 1 216 ? 13.992 -17.217 -3.520 1.00 95.81 216 GLY A N 1
ATOM 1701 C CA . GLY A 1 216 ? 14.903 -16.086 -3.398 1.00 95.81 216 GLY A CA 1
ATOM 1702 C C . GLY A 1 216 ? 15.323 -15.455 -4.724 1.00 95.81 216 GLY A C 1
ATOM 1703 O O . GLY A 1 216 ? 16.036 -14.451 -4.710 1.00 95.81 216 GLY A O 1
ATOM 1704 N N . ARG A 1 217 ? 14.908 -15.995 -5.877 1.00 96.50 217 ARG A N 1
ATOM 1705 C CA . ARG A 1 217 ? 15.224 -15.379 -7.169 1.00 96.50 217 ARG A CA 1
ATOM 1706 C C . ARG A 1 217 ? 14.397 -14.110 -7.396 1.00 96.50 217 ARG A C 1
ATOM 1708 O O . ARG A 1 217 ? 13.173 -14.128 -7.301 1.00 96.50 217 ARG A O 1
ATOM 1715 N N . LEU A 1 218 ? 15.082 -13.045 -7.802 1.00 97.38 218 LEU A N 1
ATOM 1716 C CA . LEU A 1 218 ? 14.494 -11.858 -8.416 1.00 97.38 218 LEU A CA 1
ATOM 1717 C C . LEU A 1 218 ? 14.785 -11.899 -9.917 1.00 97.38 218 LEU A C 1
ATOM 1719 O O . LEU A 1 218 ? 15.933 -12.109 -10.310 1.00 97.38 218 LEU A O 1
ATOM 1723 N N . ASP A 1 219 ? 13.757 -11.742 -10.743 1.00 97.81 219 ASP A N 1
ATOM 1724 C CA . ASP A 1 219 ? 13.887 -11.678 -12.200 1.00 97.81 219 ASP A CA 1
ATOM 1725 C C . ASP A 1 219 ? 13.227 -10.394 -12.710 1.00 97.81 219 ASP A C 1
ATOM 1727 O O . ASP A 1 219 ? 11.997 -10.297 -12.765 1.00 97.81 219 ASP A O 1
ATOM 1731 N N . ASP A 1 220 ? 14.052 -9.388 -13.010 1.00 98.12 220 ASP A N 1
ATOM 1732 C CA . ASP A 1 220 ? 13.595 -8.048 -13.385 1.00 98.12 220 ASP A CA 1
ATOM 1733 C C . ASP A 1 220 ? 12.687 -8.090 -14.613 1.00 98.12 220 ASP A C 1
ATOM 1735 O O . ASP A 1 220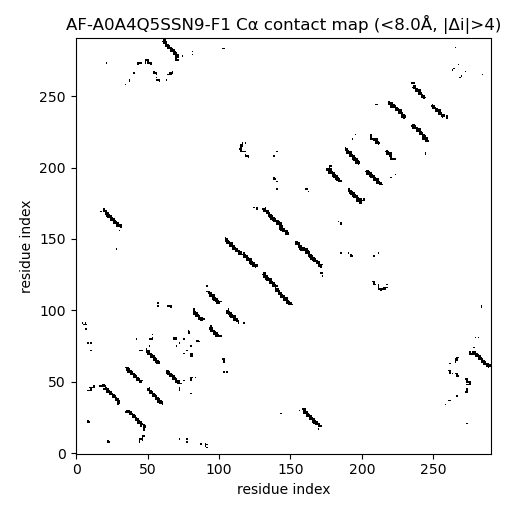 ? 12.968 -8.773 -15.605 1.00 98.12 220 ASP A O 1
ATOM 1739 N N . ILE A 1 221 ? 11.606 -7.320 -14.555 1.00 98.38 221 ILE A N 1
ATOM 1740 C CA . ILE A 1 221 ? 10.629 -7.203 -15.632 1.00 98.38 221 ILE A CA 1
ATOM 1741 C C . ILE A 1 221 ? 11.136 -6.184 -16.654 1.00 98.38 221 ILE A C 1
ATOM 1743 O O . ILE A 1 221 ? 11.458 -5.049 -16.320 1.00 98.38 221 ILE A O 1
ATOM 1747 N N . THR A 1 222 ? 11.184 -6.595 -17.920 1.00 98.12 222 THR A N 1
ATOM 1748 C CA . THR A 1 222 ? 11.692 -5.779 -19.037 1.00 98.12 222 THR A CA 1
ATOM 1749 C C . THR A 1 222 ? 10.589 -5.291 -19.967 1.00 98.12 222 THR A C 1
ATOM 1751 O O . THR A 1 222 ? 10.738 -4.248 -20.604 1.00 98.12 222 THR A O 1
ATOM 1754 N N . ASP A 1 223 ? 9.468 -6.011 -20.039 1.00 98.31 223 ASP A N 1
ATOM 1755 C CA . ASP A 1 223 ? 8.299 -5.587 -20.803 1.00 98.31 223 ASP A CA 1
ATOM 1756 C C . ASP A 1 223 ? 7.008 -6.028 -20.114 1.00 98.31 223 ASP A C 1
ATOM 1758 O O . ASP A 1 223 ? 6.930 -7.119 -19.546 1.00 98.31 223 ASP A O 1
ATOM 1762 N N . VAL A 1 224 ? 5.988 -5.176 -20.199 1.00 98.44 224 VAL A N 1
ATOM 1763 C CA . VAL A 1 224 ? 4.615 -5.496 -19.805 1.00 98.44 224 VAL A CA 1
ATOM 1764 C C . VAL A 1 224 ? 3.674 -5.046 -20.909 1.00 98.44 224 VAL A C 1
ATOM 1766 O O . VAL A 1 224 ? 3.745 -3.905 -21.370 1.00 98.44 224 VAL A O 1
ATOM 1769 N N . ARG A 1 225 ? 2.768 -5.933 -21.309 1.00 97.62 225 ARG A N 1
ATOM 1770 C CA . ARG A 1 225 ? 1.649 -5.621 -22.203 1.00 97.62 225 ARG A CA 1
ATOM 1771 C C . ARG A 1 225 ? 0.357 -5.986 -21.514 1.00 97.62 225 ARG A C 1
ATOM 1773 O O . ARG A 1 225 ? 0.311 -6.953 -20.757 1.00 97.62 225 ARG A O 1
ATOM 1780 N N . HIS A 1 226 ? -0.694 -5.235 -21.791 1.00 97.81 226 HIS A N 1
ATOM 1781 C CA . HIS A 1 226 ? -1.984 -5.477 -21.175 1.00 97.81 226 HIS A CA 1
ATOM 1782 C C . HIS A 1 226 ? -3.122 -5.338 -22.181 1.00 97.81 226 HIS A C 1
ATOM 1784 O O . HIS A 1 226 ? -3.021 -4.616 -23.170 1.00 97.81 226 HIS A O 1
ATOM 1790 N N . ASP A 1 227 ? -4.178 -6.100 -21.928 1.00 97.62 227 ASP A N 1
ATOM 1791 C CA . ASP A 1 227 ? -5.474 -6.023 -22.597 1.00 97.62 227 ASP A CA 1
ATOM 1792 C C . ASP A 1 227 ? -6.531 -5.961 -21.490 1.00 97.62 227 ASP A C 1
ATOM 1794 O O . ASP A 1 227 ? -7.154 -6.963 -21.129 1.00 97.62 227 ASP A O 1
ATOM 1798 N N . LEU A 1 228 ? -6.585 -4.806 -20.818 1.00 97.00 228 LEU A N 1
ATOM 1799 C CA . LEU A 1 228 ? -7.490 -4.548 -19.699 1.00 97.00 228 LEU A CA 1
ATOM 1800 C C . LEU A 1 228 ? -8.828 -4.012 -20.204 1.00 97.00 228 LEU A C 1
ATOM 1802 O O . LEU A 1 228 ? -8.895 -3.140 -21.069 1.00 97.00 228 LEU A O 1
ATOM 1806 N N . VAL A 1 229 ? -9.905 -4.504 -19.604 1.00 96.94 229 VAL A N 1
ATOM 1807 C CA . VAL A 1 229 ? -11.279 -4.132 -19.926 1.00 96.94 229 VAL A CA 1
ATOM 1808 C C . VAL A 1 229 ? -11.853 -3.340 -18.764 1.00 96.94 229 VAL A C 1
ATOM 1810 O O . VAL A 1 229 ? -11.889 -3.828 -17.634 1.00 96.94 229 VAL A O 1
ATOM 1813 N N . PHE A 1 230 ? -12.343 -2.138 -19.057 1.00 95.12 230 PHE A N 1
ATOM 1814 C CA . PHE A 1 230 ? -12.923 -1.233 -18.070 1.00 95.12 230 PHE A CA 1
ATOM 1815 C C . PHE A 1 230 ? -14.398 -0.944 -18.356 1.00 95.12 230 PHE A C 1
ATOM 1817 O O . PHE A 1 230 ? -14.862 -1.022 -19.497 1.00 95.12 230 PHE A O 1
ATOM 1824 N N . THR A 1 231 ? -15.137 -0.566 -17.316 1.00 94.00 231 THR A N 1
ATOM 1825 C CA . THR A 1 231 ? -16.460 0.050 -17.455 1.00 94.00 231 THR A CA 1
ATOM 1826 C C . THR A 1 231 ? -16.340 1.467 -18.033 1.00 94.00 231 THR A C 1
ATOM 1828 O O . THR A 1 231 ? -15.260 2.054 -18.082 1.00 94.00 231 THR A O 1
ATOM 1831 N N . ALA A 1 232 ? -17.469 2.083 -18.405 1.00 93.12 232 ALA A N 1
ATOM 1832 C CA . ALA A 1 232 ? -17.497 3.505 -18.772 1.00 93.12 232 ALA A CA 1
ATOM 1833 C C . ALA A 1 232 ? -17.107 4.445 -17.607 1.00 93.12 232 ALA A C 1
ATOM 1835 O O . ALA A 1 232 ? -16.768 5.602 -17.845 1.00 93.12 232 ALA A O 1
ATOM 1836 N N . GLY A 1 233 ? -17.167 3.953 -16.362 1.00 90.31 233 GLY A N 1
ATOM 1837 C CA . GLY A 1 233 ? -16.703 4.644 -15.156 1.00 90.31 233 GLY A CA 1
ATOM 1838 C C . GLY A 1 233 ? -15.207 4.471 -14.874 1.00 90.31 233 GLY A C 1
ATOM 1839 O O . GLY A 1 233 ? -14.716 5.047 -13.910 1.00 90.31 233 GLY A O 1
ATOM 1840 N N . ASN A 1 234 ? -14.480 3.742 -15.732 1.00 90.25 234 ASN A N 1
ATOM 1841 C CA . ASN A 1 234 ? -13.072 3.356 -15.575 1.00 90.25 234 ASN A CA 1
ATOM 1842 C C . ASN A 1 234 ? -12.794 2.346 -14.446 1.00 90.25 234 ASN A C 1
ATOM 1844 O O . ASN A 1 234 ? -11.658 2.245 -13.987 1.00 90.25 234 ASN A O 1
ATOM 1848 N N . ASP A 1 235 ? -13.791 1.563 -14.031 1.00 91.50 235 ASP A N 1
ATOM 1849 C CA . ASP A 1 235 ? -13.564 0.431 -13.125 1.00 91.50 235 ASP A CA 1
ATOM 1850 C C . ASP A 1 235 ? -13.076 -0.787 -13.915 1.00 91.50 235 ASP A C 1
ATOM 1852 O O . ASP A 1 235 ? -13.618 -1.092 -14.980 1.00 91.50 235 ASP A O 1
ATOM 1856 N N . LEU A 1 236 ? -12.059 -1.489 -13.408 1.00 94.56 236 LEU A N 1
ATOM 1857 C CA . LEU A 1 236 ? -11.537 -2.704 -14.036 1.00 94.56 236 LEU A CA 1
ATOM 1858 C C . LEU A 1 236 ? -12.570 -3.834 -13.939 1.00 94.56 236 LEU A C 1
ATOM 1860 O O . LEU A 1 236 ? -13.099 -4.104 -12.866 1.00 94.56 236 LEU A O 1
ATOM 1864 N N . VAL A 1 237 ? -12.817 -4.521 -15.053 1.00 95.50 237 VAL A N 1
ATOM 1865 C CA . VAL A 1 237 ? -13.736 -5.668 -15.13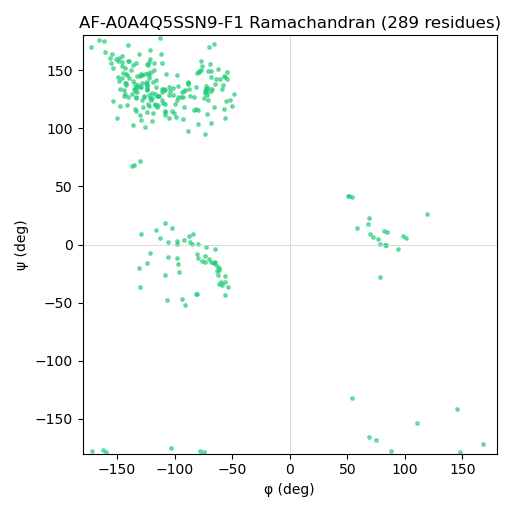5 1.00 95.50 237 VAL A CA 1
ATOM 1866 C C . VAL A 1 237 ? -12.961 -6.972 -15.269 1.00 95.50 237 VAL A C 1
ATOM 1868 O O . VAL A 1 237 ? -13.225 -7.947 -14.571 1.00 95.50 237 VAL A O 1
ATOM 1871 N N . SER A 1 238 ? -11.994 -6.991 -16.179 1.00 97.44 238 SER A N 1
ATOM 1872 C CA . SER A 1 238 ? -11.176 -8.161 -16.478 1.00 97.44 238 SER A CA 1
ATOM 1873 C C . SER A 1 238 ? -9.963 -7.745 -17.297 1.00 97.44 238 SER A C 1
ATOM 1875 O O . SER A 1 238 ? -9.872 -6.605 -17.749 1.00 97.44 238 SER A O 1
ATOM 1877 N N . GLY A 1 239 ? -9.072 -8.680 -17.588 1.00 97.12 239 GLY A N 1
ATOM 1878 C CA . GLY A 1 239 ? -8.082 -8.475 -18.633 1.00 97.12 239 GLY A CA 1
ATOM 1879 C C . GLY A 1 239 ? -6.993 -9.518 -18.618 1.00 97.12 239 GLY A C 1
ATOM 1880 O O . GLY A 1 239 ? -7.057 -10.491 -17.871 1.00 97.12 239 GLY A O 1
ATOM 1881 N N . ALA A 1 240 ? -5.971 -9.289 -19.427 1.00 98.06 240 ALA A N 1
ATOM 1882 C CA . ALA A 1 240 ? -4.752 -10.073 -19.374 1.00 98.06 240 ALA A CA 1
ATOM 1883 C C . ALA A 1 240 ? -3.527 -9.176 -19.322 1.00 98.06 240 ALA A C 1
ATOM 1885 O O . ALA A 1 240 ? -3.487 -8.120 -19.951 1.00 98.06 240 ALA A O 1
ATOM 1886 N N . VAL A 1 241 ? -2.520 -9.642 -18.596 1.00 98.31 241 VAL A N 1
ATOM 1887 C CA . VAL A 1 241 ? -1.208 -9.020 -18.486 1.00 98.31 241 VAL A CA 1
ATOM 1888 C C . VAL A 1 241 ? -0.172 -10.023 -18.972 1.00 98.31 241 VAL A C 1
ATOM 1890 O O . VAL A 1 241 ? -0.105 -11.153 -18.488 1.00 98.31 241 VAL A O 1
ATOM 1893 N N . GLU A 1 242 ? 0.629 -9.618 -19.948 1.00 98.62 242 GLU A N 1
ATOM 1894 C CA . GLU A 1 242 ? 1.814 -10.340 -20.393 1.00 98.62 242 GLU A CA 1
ATOM 1895 C C . GLU A 1 242 ? 3.053 -9.673 -19.798 1.00 98.62 242 GLU A C 1
ATOM 1897 O O . GLU A 1 242 ? 3.218 -8.461 -19.918 1.00 98.62 242 GLU A O 1
ATOM 1902 N N . VAL A 1 243 ? 3.911 -10.461 -19.155 1.00 98.69 243 VAL A N 1
ATOM 1903 C CA . VAL A 1 243 ? 5.127 -10.002 -18.474 1.00 98.69 243 VAL A CA 1
ATOM 1904 C C . VAL A 1 243 ? 6.330 -10.711 -19.079 1.00 98.69 243 VAL A C 1
ATOM 1906 O O . VAL A 1 243 ? 6.367 -11.943 -19.100 1.00 98.69 243 VAL A O 1
ATOM 1909 N N . VAL A 1 244 ? 7.326 -9.949 -19.527 1.00 98.69 244 VAL A N 1
ATOM 1910 C CA . VAL A 1 244 ? 8.609 -10.456 -20.031 1.00 98.69 244 VAL A CA 1
ATOM 1911 C C . VAL A 1 244 ? 9.715 -10.097 -19.050 1.00 98.69 244 VAL A C 1
ATOM 1913 O O . VAL A 1 244 ? 9.803 -8.953 -18.603 1.00 98.69 244 VAL A O 1
ATOM 1916 N N . THR A 1 245 ? 10.578 -11.055 -18.729 1.00 98.62 245 THR A N 1
ATOM 1917 C CA . THR A 1 245 ? 11.655 -10.869 -17.749 1.00 98.62 245 THR A CA 1
ATOM 1918 C C . THR A 1 245 ? 13.043 -10.893 -18.378 1.00 98.62 245 THR A C 1
ATOM 1920 O O . THR A 1 245 ? 13.234 -11.359 -19.504 1.00 98.62 245 THR A O 1
ATOM 1923 N N . THR A 1 246 ? 14.036 -10.406 -17.637 1.00 98.12 246 THR A N 1
ATOM 1924 C CA . THR A 1 246 ? 15.452 -10.413 -18.036 1.00 98.12 246 THR A CA 1
ATOM 1925 C C . THR A 1 246 ? 15.978 -11.834 -18.239 1.00 98.12 246 THR A C 1
ATOM 1927 O O . THR A 1 246 ? 16.769 -12.078 -19.151 1.00 98.12 246 THR A O 1
ATOM 1930 N N . GLY A 1 247 ? 15.490 -12.799 -17.454 1.00 96.62 247 GLY A N 1
ATOM 1931 C CA . GLY A 1 247 ? 15.756 -14.226 -17.635 1.00 96.62 247 GLY A CA 1
ATOM 1932 C C . GLY A 1 247 ? 15.191 -14.826 -18.931 1.00 96.62 247 GLY A C 1
ATOM 1933 O O . GLY A 1 247 ? 15.438 -15.999 -19.213 1.00 96.62 247 GLY A O 1
ATOM 1934 N N . GLY A 1 248 ? 14.449 -14.049 -19.728 1.00 96.94 248 GLY A N 1
ATOM 1935 C CA . GLY A 1 248 ? 13.847 -14.472 -20.992 1.00 96.94 248 GLY A CA 1
ATOM 1936 C C . GLY A 1 248 ? 12.531 -15.233 -20.829 1.00 96.94 248 GLY A C 1
ATOM 1937 O O . GLY A 1 248 ? 12.054 -15.833 -21.793 1.00 96.94 248 GLY A O 1
ATOM 1938 N N . ALA A 1 249 ? 11.944 -15.235 -19.628 1.00 97.75 249 ALA A N 1
ATOM 1939 C CA . ALA A 1 249 ? 10.636 -15.828 -19.404 1.00 97.75 249 ALA A CA 1
ATOM 1940 C C . ALA A 1 249 ? 9.527 -14.886 -19.892 1.00 97.75 249 ALA A C 1
ATOM 1942 O O . ALA A 1 249 ? 9.653 -13.662 -19.849 1.00 97.75 249 ALA A O 1
ATOM 1943 N N . THR A 1 250 ? 8.418 -15.473 -20.334 1.00 98.38 250 THR A N 1
ATOM 1944 C CA . THR A 1 250 ? 7.190 -14.748 -20.664 1.00 98.38 250 THR A CA 1
ATOM 1945 C C . THR A 1 250 ? 6.033 -15.395 -19.928 1.00 98.38 250 THR A C 1
ATOM 1947 O O . THR A 1 250 ? 5.805 -16.600 -20.050 1.00 98.38 250 THR A O 1
ATOM 1950 N N . TYR A 1 251 ? 5.310 -14.593 -19.158 1.00 98.25 251 TYR A N 1
ATOM 1951 C CA . TYR A 1 251 ? 4.163 -15.021 -18.373 1.00 98.25 251 TYR A CA 1
ATOM 1952 C C . TYR A 1 251 ? 2.917 -14.327 -18.886 1.00 98.25 251 TYR A C 1
ATOM 1954 O O . TYR A 1 251 ? 2.955 -13.141 -19.194 1.00 98.25 251 TYR A O 1
ATOM 1962 N N . ARG A 1 252 ? 1.802 -15.052 -18.911 1.00 97.94 252 ARG A N 1
ATOM 1963 C CA . ARG A 1 252 ? 0.478 -14.473 -19.102 1.00 97.94 252 ARG A CA 1
ATOM 1964 C C . ARG A 1 252 ? -0.330 -14.682 -17.832 1.00 97.94 252 ARG A C 1
ATOM 1966 O O . ARG A 1 252 ? -0.427 -15.812 -17.354 1.00 97.94 252 ARG A O 1
ATOM 1973 N N . VAL A 1 253 ? -0.892 -13.600 -17.310 1.00 97.81 253 VAL A N 1
ATOM 1974 C CA . VAL A 1 253 ? -1.759 -13.602 -16.136 1.00 97.81 253 VAL A CA 1
ATOM 1975 C C . VAL A 1 253 ? -3.099 -13.001 -16.523 1.00 97.81 253 VAL A C 1
ATOM 1977 O O . VAL A 1 2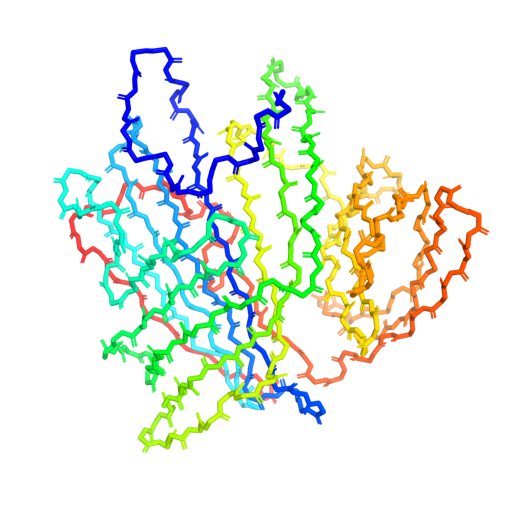53 ? -3.163 -11.844 -16.933 1.00 97.81 253 VAL A O 1
ATOM 1980 N N . ASP A 1 254 ? -4.163 -13.787 -16.400 1.00 97.31 254 ASP A N 1
ATOM 1981 C CA . ASP A 1 254 ? -5.525 -13.303 -16.600 1.00 97.31 254 ASP A CA 1
ATOM 1982 C C . ASP A 1 254 ? -6.070 -12.749 -15.271 1.00 97.31 254 ASP A C 1
ATOM 1984 O O . ASP A 1 254 ? -5.829 -13.308 -14.199 1.00 97.31 254 ASP A O 1
ATOM 1988 N N . ALA A 1 255 ? -6.784 -11.629 -15.344 1.00 94.75 255 ALA A N 1
ATOM 1989 C CA . ALA A 1 255 ? -7.396 -10.947 -14.215 1.00 94.75 255 ALA A CA 1
ATOM 1990 C C . ALA A 1 255 ? -8.922 -11.013 -14.327 1.00 94.75 255 ALA A C 1
ATOM 1992 O O . ALA A 1 255 ? -9.497 -10.618 -15.344 1.00 94.75 255 ALA A O 1
ATOM 1993 N N . ASP A 1 256 ? -9.559 -11.469 -13.253 1.00 94.62 256 ASP A N 1
ATOM 1994 C CA . ASP A 1 256 ? -10.993 -11.336 -13.017 1.00 94.62 256 ASP A CA 1
ATOM 1995 C C . ASP A 1 256 ? -11.191 -10.306 -11.901 1.00 94.62 256 ASP A C 1
ATOM 1997 O O . ASP A 1 256 ? -10.756 -10.518 -10.767 1.00 94.62 256 ASP A O 1
ATOM 2001 N N . ALA A 1 257 ? -11.797 -9.170 -12.242 1.00 93.38 257 ALA A N 1
ATOM 2002 C CA . ALA A 1 257 ? -12.070 -8.084 -11.312 1.00 93.38 257 ALA A CA 1
ATOM 2003 C C . ALA A 1 257 ? -13.570 -7.967 -10.993 1.00 93.38 257 ALA A C 1
ATOM 2005 O O . ALA A 1 257 ? -14.013 -6.942 -10.477 1.00 93.38 257 ALA A O 1
ATOM 2006 N N . SER A 1 258 ? -14.368 -9.017 -11.239 1.00 88.19 258 SER A N 1
ATOM 2007 C CA . SER A 1 258 ? -15.817 -8.998 -10.992 1.00 88.19 258 SER A CA 1
ATOM 2008 C C . SER A 1 258 ? -16.188 -8.768 -9.526 1.00 88.19 258 SER A C 1
ATOM 2010 O O . SER A 1 258 ? -17.314 -8.382 -9.227 1.00 88.19 258 SER A O 1
ATOM 2012 N N . ALA A 1 259 ? -15.266 -9.047 -8.603 1.00 87.06 259 ALA A N 1
ATOM 2013 C CA . ALA A 1 259 ? -15.449 -8.789 -7.180 1.00 87.06 259 ALA A CA 1
ATOM 2014 C C . ALA A 1 259 ? -15.368 -7.299 -6.814 1.00 87.06 259 ALA A C 1
ATOM 2016 O O . ALA A 1 259 ? -15.674 -6.942 -5.678 1.00 87.06 259 ALA A O 1
ATOM 2017 N N . GLY A 1 260 ? -14.945 -6.446 -7.751 1.00 86.69 260 GLY A N 1
ATOM 2018 C CA . GLY A 1 260 ? -14.623 -5.054 -7.483 1.00 86.69 260 GLY A CA 1
ATOM 2019 C C . GLY A 1 260 ? -13.362 -4.905 -6.630 1.00 86.69 260 GLY A C 1
ATOM 2020 O O . GLY A 1 260 ? -12.565 -5.832 -6.462 1.00 86.69 260 GLY A O 1
ATOM 2021 N N . GLY A 1 261 ? -13.173 -3.704 -6.096 1.00 85.38 261 GLY A N 1
ATOM 2022 C CA . GLY A 1 261 ? -12.059 -3.372 -5.221 1.00 85.38 261 GLY A CA 1
ATOM 2023 C C . GLY A 1 261 ? -12.358 -2.129 -4.394 1.00 85.38 261 GLY A C 1
ATOM 2024 O O . GLY A 1 261 ? -13.438 -1.551 -4.491 1.00 85.38 261 GLY A O 1
ATOM 2025 N N . GLY A 1 262 ? -11.389 -1.723 -3.578 1.00 90.31 262 GLY A N 1
ATOM 2026 C CA . GLY A 1 262 ? -11.489 -0.492 -2.804 1.00 90.31 262 GLY A CA 1
ATOM 2027 C C . GLY A 1 262 ? -10.976 0.721 -3.581 1.00 90.31 262 GLY A C 1
ATOM 2028 O O . GLY A 1 262 ? -9.926 0.661 -4.225 1.00 90.31 262 GLY A O 1
ATOM 2029 N N . TYR A 1 263 ? -11.657 1.861 -3.476 1.00 93.56 263 TYR A N 1
ATOM 2030 C CA . TYR A 1 263 ? -11.160 3.121 -4.018 1.00 93.56 263 TYR A CA 1
ATOM 2031 C C . TYR A 1 263 ? -10.129 3.734 -3.071 1.00 93.56 263 TYR A C 1
ATOM 2033 O O . TYR A 1 263 ? -10.445 4.177 -1.962 1.00 93.56 263 TYR A O 1
ATOM 2041 N N . MET A 1 264 ? -8.888 3.845 -3.543 1.00 94.38 264 MET A N 1
ATOM 2042 C CA . MET A 1 264 ? -7.763 4.376 -2.763 1.00 94.38 264 MET A CA 1
ATOM 2043 C C . MET A 1 264 ? -7.900 5.860 -2.395 1.00 94.38 264 MET A C 1
ATOM 2045 O O . MET A 1 264 ? -7.240 6.326 -1.465 1.00 94.38 264 MET A O 1
ATOM 2049 N N . ALA A 1 265 ? -8.795 6.604 -3.054 1.00 93.69 265 ALA A N 1
ATOM 2050 C CA . ALA A 1 265 ? -9.186 7.945 -2.617 1.00 93.69 265 ALA A CA 1
ATOM 2051 C C . ALA A 1 265 ? -9.719 7.948 -1.170 1.00 93.69 265 ALA A C 1
ATOM 2053 O O . ALA A 1 265 ? -9.440 8.883 -0.420 1.00 93.69 265 ALA A O 1
ATOM 2054 N N . GLY A 1 266 ? -10.372 6.860 -0.740 1.00 95.12 266 GLY A N 1
ATOM 2055 C CA . GLY A 1 266 ? -10.756 6.631 0.654 1.00 95.12 266 GLY A CA 1
ATOM 2056 C C . GLY A 1 266 ? -9.559 6.533 1.611 1.00 95.12 266 GLY A C 1
ATOM 2057 O O . GLY A 1 266 ? -9.657 6.918 2.768 1.00 95.12 266 GLY A O 1
ATOM 2058 N N . GLY A 1 267 ? -8.379 6.134 1.141 1.00 95.75 267 GLY A N 1
ATOM 2059 C CA . GLY A 1 267 ? -7.144 6.201 1.929 1.00 95.75 267 GLY A CA 1
ATOM 2060 C C . GLY A 1 267 ? -6.507 7.596 1.968 1.00 95.75 267 GLY A C 1
ATOM 2061 O O . GLY A 1 267 ? -5.620 7.830 2.775 1.00 95.75 267 GLY A O 1
ATOM 2062 N N . GLY A 1 268 ? -6.955 8.537 1.126 1.00 93.00 268 GLY A N 1
ATOM 2063 C CA . GLY A 1 268 ? -6.325 9.851 0.939 1.00 93.00 268 GLY A CA 1
ATOM 2064 C C . GLY A 1 268 ? -5.405 9.953 -0.289 1.00 93.00 268 GLY A C 1
ATOM 2065 O O . GLY A 1 268 ? -4.755 10.991 -0.502 1.00 93.00 268 GLY A O 1
ATOM 2066 N N . TYR A 1 269 ? -5.371 8.918 -1.137 1.00 90.50 269 TYR A N 1
ATOM 2067 C CA . TYR A 1 269 ? -4.689 8.981 -2.430 1.00 90.50 269 TYR A CA 1
ATOM 2068 C C . TYR A 1 269 ? -5.377 10.020 -3.328 1.00 90.50 269 TYR A C 1
ATOM 2070 O O . TYR A 1 269 ? -6.590 10.185 -3.294 1.00 90.50 269 TYR A O 1
ATOM 2078 N N . GLY A 1 270 ? -4.591 10.763 -4.113 1.00 83.62 270 GLY A N 1
ATOM 2079 C CA . GLY A 1 270 ? -5.078 11.950 -4.836 1.00 83.62 270 GLY A CA 1
ATOM 2080 C C . GLY A 1 270 ? -4.717 13.286 -4.173 1.00 83.62 270 GLY A C 1
ATOM 2081 O O . GLY A 1 270 ? -5.102 14.340 -4.666 1.00 83.62 270 GLY A O 1
ATOM 2082 N N . GLY A 1 271 ? -3.917 13.260 -3.098 1.00 81.69 271 GLY A N 1
ATOM 2083 C CA . GLY A 1 271 ? -3.226 14.448 -2.585 1.00 81.69 271 GLY A CA 1
ATOM 2084 C C . GLY A 1 271 ? -3.593 14.853 -1.162 1.00 81.69 271 GLY A C 1
ATOM 2085 O O . GLY A 1 271 ? -3.485 16.036 -0.835 1.00 81.69 271 GLY A O 1
ATOM 2086 N N . HIS A 1 272 ? -4.034 13.925 -0.310 1.00 81.69 272 HIS A N 1
ATOM 2087 C CA . HIS A 1 272 ? -4.358 14.235 1.087 1.00 81.69 272 HIS A CA 1
ATOM 2088 C C . HIS A 1 272 ? -3.228 13.924 2.076 1.00 81.69 272 HIS A C 1
ATOM 2090 O O . HIS A 1 272 ? -3.262 14.463 3.180 1.00 81.69 272 HIS A O 1
ATOM 2096 N N . HIS A 1 273 ? -2.228 13.126 1.687 1.00 91.88 273 HIS A N 1
ATOM 2097 C CA . HIS A 1 273 ? -1.160 12.714 2.602 1.00 91.88 273 HIS A CA 1
ATOM 2098 C C . HIS A 1 273 ? -0.102 13.816 2.810 1.00 91.88 273 HIS A C 1
ATOM 2100 O O . HIS A 1 273 ? 0.197 14.604 1.905 1.00 91.88 273 HIS A O 1
ATOM 2106 N N . GLY A 1 274 ? 0.491 13.857 4.000 1.00 92.00 274 GLY A N 1
ATOM 2107 C CA . GLY A 1 274 ? 1.521 14.800 4.431 1.00 92.00 274 GLY A CA 1
ATOM 2108 C C . GLY A 1 274 ? 1.034 16.240 4.583 1.00 92.00 274 GLY A C 1
ATOM 2109 O O . GLY A 1 274 ? 1.846 17.168 4.569 1.00 92.00 274 GLY A O 1
ATOM 2110 N N . LYS A 1 275 ? -0.283 16.450 4.669 1.00 92.50 275 LYS A N 1
ATOM 2111 C CA . LYS A 1 275 ? -0.889 17.754 4.951 1.00 92.50 275 LYS A CA 1
ATOM 2112 C C . LYS A 1 275 ? -1.083 17.905 6.452 1.00 92.50 275 LYS A C 1
ATOM 2114 O O . LYS A 1 275 ? -1.658 17.026 7.081 1.00 92.50 275 LYS A O 1
ATOM 2119 N N . ALA A 1 276 ? -0.666 19.038 7.006 1.00 92.69 276 ALA A N 1
ATOM 2120 C CA . ALA A 1 276 ? -0.935 19.352 8.402 1.00 92.69 276 ALA A CA 1
ATOM 2121 C C . ALA A 1 276 ? -2.447 19.529 8.612 1.00 92.69 276 ALA A C 1
ATOM 2123 O O . ALA A 1 276 ? -3.061 20.409 8.006 1.00 92.69 276 ALA A O 1
ATOM 2124 N N . LYS A 1 277 ? -3.037 18.683 9.461 1.00 93.81 277 LYS A N 1
ATOM 2125 C CA . LYS A 1 277 ? -4.455 18.752 9.854 1.00 93.81 277 LYS A CA 1
ATOM 2126 C C . LYS A 1 277 ? -4.658 19.115 11.331 1.00 93.81 277 LYS A C 1
ATOM 2128 O O . LYS A 1 277 ? -5.788 19.160 11.801 1.00 93.81 277 LYS A O 1
ATOM 2133 N N . GLY A 1 278 ? -3.571 19.427 12.036 1.00 91.12 278 GLY A N 1
ATOM 2134 C CA . GLY A 1 278 ? -3.554 19.616 13.483 1.00 91.12 278 GLY A CA 1
ATOM 2135 C C . GLY A 1 278 ? -3.307 18.307 14.231 1.00 91.12 278 GLY A C 1
ATOM 2136 O O . GLY A 1 278 ? -3.070 17.257 13.631 1.00 91.12 278 GLY A O 1
ATOM 2137 N N . ARG A 1 279 ? -3.328 18.403 15.558 1.00 95.19 279 ARG A N 1
ATOM 2138 C CA . ARG A 1 279 ? -3.063 17.293 16.468 1.00 95.19 279 ARG A CA 1
ATOM 2139 C C . ARG A 1 279 ? -4.219 16.291 16.497 1.00 95.19 279 ARG A C 1
ATOM 2141 O O . ARG A 1 279 ? -5.368 16.695 16.659 1.00 95.19 279 ARG A O 1
ATOM 2148 N N . ASP A 1 280 ? -3.873 15.007 16.409 1.00 95.62 280 ASP A N 1
ATOM 2149 C CA . ASP A 1 280 ? -4.769 13.854 16.594 1.00 95.62 280 ASP A CA 1
ATOM 2150 C C . ASP A 1 280 ? -6.066 13.938 15.767 1.00 95.62 280 ASP A C 1
ATOM 2152 O O . ASP A 1 280 ? -7.166 13.623 16.223 1.00 95.62 280 ASP A O 1
ATOM 2156 N N . HIS A 1 281 ? -5.924 14.388 14.521 1.00 96.38 281 HIS A N 1
ATOM 2157 C CA . HIS A 1 281 ? -7.007 14.484 13.555 1.00 96.38 281 HIS A CA 1
ATOM 2158 C C . HIS A 1 281 ? -7.447 13.097 13.079 1.00 96.38 281 HIS A C 1
ATOM 2160 O O . HIS A 1 281 ? -6.618 12.272 12.692 1.00 96.38 281 HIS A O 1
ATOM 2166 N N . GLU A 1 282 ? -8.761 12.880 13.022 1.00 96.75 282 GLU A N 1
ATOM 2167 C CA . GLU A 1 282 ? -9.391 11.651 12.535 1.00 96.75 282 GLU A CA 1
ATOM 2168 C C . GLU A 1 282 ? -10.533 11.985 11.565 1.00 96.75 282 GLU A C 1
ATOM 2170 O O . GLU A 1 282 ? -11.395 12.821 11.841 1.00 96.75 282 GLU A O 1
ATOM 2175 N N . GLU A 1 283 ? -10.575 11.275 10.443 1.00 97.12 283 GLU A N 1
ATOM 2176 C CA . GLU A 1 283 ? -11.690 11.257 9.501 1.00 97.12 283 GLU A CA 1
ATOM 2177 C C . GLU A 1 283 ? -12.154 9.824 9.272 1.00 97.12 283 GLU A C 1
ATOM 2179 O O . GLU A 1 283 ? -11.335 8.927 9.082 1.00 97.12 283 GLU A O 1
ATOM 2184 N N . PHE A 1 284 ? -13.470 9.639 9.212 1.00 98.06 284 PHE A N 1
ATOM 2185 C CA . PHE A 1 284 ? -14.101 8.370 8.881 1.00 98.06 284 PHE A CA 1
ATOM 2186 C C . PHE A 1 284 ? -15.216 8.593 7.863 1.00 98.06 284 PHE A C 1
ATOM 2188 O O . PHE A 1 284 ? -16.002 9.535 7.998 1.00 98.06 284 PHE A O 1
ATOM 2195 N N . ASP A 1 285 ? -15.301 7.704 6.882 1.00 97.62 285 ASP A N 1
ATOM 2196 C CA . ASP A 1 285 ? -16.442 7.579 5.982 1.00 97.62 285 ASP A CA 1
ATOM 2197 C C . ASP A 1 285 ? -16.656 6.114 5.601 1.00 97.62 285 ASP A C 1
ATOM 2199 O O . ASP A 1 285 ? -15.743 5.294 5.679 1.00 97.62 285 ASP A O 1
ATOM 2203 N N . ALA A 1 286 ? -17.878 5.790 5.198 1.00 97.31 286 ALA A N 1
ATOM 2204 C CA . ALA A 1 286 ? -18.219 4.496 4.641 1.00 97.31 286 ALA A CA 1
ATOM 2205 C C . ALA A 1 286 ? -19.213 4.691 3.502 1.00 97.31 286 ALA A C 1
ATOM 2207 O O . ALA A 1 286 ? -20.047 5.601 3.549 1.00 97.31 286 ALA A O 1
ATOM 2208 N N . TYR A 1 287 ? -19.123 3.844 2.486 1.00 94.75 287 TYR A N 1
ATOM 2209 C CA . TYR A 1 287 ? -20.065 3.843 1.378 1.00 94.75 287 TYR A CA 1
ATOM 2210 C C . TYR A 1 287 ? -20.312 2.424 0.865 1.00 94.75 287 TYR A C 1
ATOM 2212 O O . TYR A 1 287 ? -19.414 1.578 0.923 1.00 94.75 287 TYR A O 1
ATOM 2220 N N . PRO A 1 288 ? -21.532 2.155 0.377 1.00 93.25 288 PRO A N 1
ATOM 2221 C CA . PRO A 1 288 ? -21.880 0.853 -0.162 1.00 93.25 288 PRO A CA 1
ATOM 2222 C C . PRO A 1 288 ? -21.157 0.581 -1.491 1.00 93.25 288 PRO A C 1
ATOM 2224 O O . PRO A 1 288 ? -20.759 1.506 -2.199 1.00 93.25 288 PRO A O 1
ATOM 2227 N N . LEU A 1 289 ? -20.982 -0.702 -1.808 1.00 87.69 289 LEU A N 1
ATOM 2228 C CA . LEU A 1 289 ? -20.395 -1.217 -3.053 1.00 87.69 289 LEU A CA 1
ATOM 2229 C C . LEU A 1 289 ? -21.408 -2.041 -3.867 1.00 87.69 289 LEU A C 1
ATOM 2231 O O . LEU A 1 289 ? -21.027 -2.758 -4.789 1.00 87.69 289 LEU A O 1
ATOM 2235 N N . ASP A 1 290 ? -22.694 -1.978 -3.519 1.00 73.62 290 ASP A N 1
ATOM 2236 C CA . ASP A 1 290 ? -23.769 -2.756 -4.144 1.00 73.62 290 ASP A CA 1
ATOM 2237 C C . ASP A 1 290 ? -24.350 -2.131 -5.432 1.00 73.62 290 ASP A C 1
ATOM 2239 O O . ASP A 1 290 ? -25.309 -2.670 -5.993 1.00 73.62 290 ASP A O 1
ATOM 2243 N N . GLY A 1 291 ? -23.717 -1.072 -5.951 1.00 58.12 291 GLY A N 1
ATOM 2244 C CA . GLY A 1 291 ? -24.085 -0.368 -7.189 1.00 58.12 291 GLY A CA 1
ATOM 2245 C C . GLY A 1 291 ? -24.838 0.929 -6.934 1.00 58.12 291 GLY A C 1
ATOM 2246 O O . GLY A 1 291 ? -25.637 1.305 -7.822 1.00 58.12 291 GLY A O 1
#

Nearest PDB structures (foldseek):
  2ich-assembly1_A  TM=6.583E-01  e=2.849E-06  Nitrosomonas europaea
  2ich-assembly2_B  TM=6.229E-01  e=2.849E-06  Nitrosomonas europaea
  8j1g-assembly1_A  TM=7.401E-01  e=2.342E+00  Pseudomonas veronii
  3hdj-assembly1_B  TM=6.503E-01  e=1.666E+00  Bordetella pertussis
  8j1g-assembly2_C  TM=7.436E-01  e=3.136E+00  Pseudomonas veronii

Solvent-accessible surface area (backbone atoms only — not comparable to full-atom values): 15759 Å² total; per-residue (Å²): 128,82,83,66,82,77,65,70,75,64,54,76,67,55,95,87,55,57,72,62,37,38,29,35,43,36,40,39,41,33,51,75,98,48,84,52,57,32,39,38,36,35,40,36,30,17,39,73,63,41,17,28,32,26,26,32,34,39,24,50,92,51,32,37,32,21,31,36,30,29,26,39,40,90,78,44,91,73,42,50,43,85,51,39,35,53,43,77,74,37,82,81,43,30,35,39,41,35,30,44,86,54,95,73,42,52,31,37,47,34,41,40,33,50,50,27,64,65,48,78,50,71,54,75,45,82,42,97,85,74,50,65,18,43,27,42,41,33,45,29,46,27,34,30,37,48,40,40,30,48,78,89,46,74,41,79,37,67,69,16,42,32,37,42,38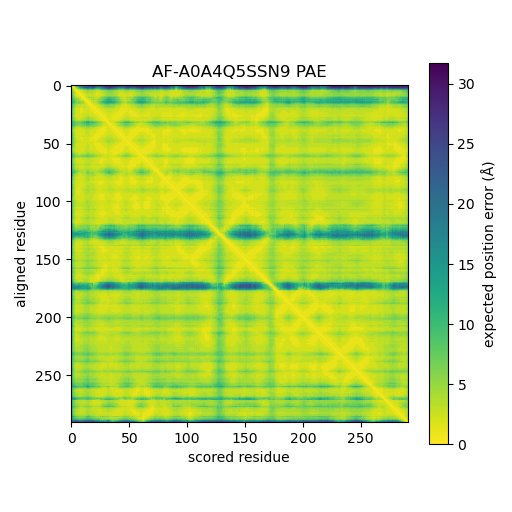,38,42,42,37,31,76,62,86,74,80,78,68,55,45,77,47,79,43,76,52,76,53,101,61,35,29,44,39,36,42,40,32,21,29,78,87,69,49,79,76,46,74,48,44,30,40,31,21,55,88,56,50,75,35,46,48,75,46,75,47,73,54,73,42,61,48,100,85,68,46,66,44,33,32,38,39,37,42,30,29,72,85,69,50,75,48,81,47,77,45,82,30,82,84,62,80,70,67,54,56,53,44,31,54,97,77,55,73,80,58,81,72,50,72,77,33,76,48,76,53,71,49,76,65,83,125

pLDDT: mean 92.76, std 8.79, range [34.22, 98.81]